Protein 8DNQ (pdb70)

Foldseek 3Di:
DFAAKQQLVLCQPFLLVVLVPDPLQVVQLDWDPCVVVVNPCLCVFQVDTAGSVVLNVCSVVRVHHDVVVSVVRLVSHLVSQPRPDDPPDPNNVSSVVSVVSNVVSSVPGDPDMDTD/DFFAKQLLVLCQPFLLVVLVPDPLQVVQLDWDPCVVVVPVCLCVQQVDTAGSVVLNVCSVVRVHHDNVVSVVRLVSNLVSQPRRDDCPDPNNVSSVVSVVSNVVSSVPRPPDIDTD/DDDVPNVDPDDPD/DADVPNVDPDDPD

Solvent-accessible surface area: 14695 Å² total

B-factor: mean 22.28, std 9.26, range [7.99, 61.56]

Nearest PDB structures (foldseek):
  6ulq-assembly1_A  TM=9.946E-01  e=8.711E-21  Homo sapiens
  6u61-assembly2_B  TM=1.004E+00  e=2.132E-20  Homo sapiens
  4alg-assembly1_A-2  TM=1.002E+00  e=2.008E-20  Homo sapiens
  7to8-assembly1_B  TM=9.960E-01  e=2.318E-19  Homo sapiens
  7to8-assembly1_A-2  TM=9.948E-01  e=2.612E-19  Homo sapiens

Secondary structure (DSSP, 8-state):
----BHHHHHIIIIIIHHHHTSTT-GGGSS---HHHHT-TTHHHH-SS---HHHHHHHHHTT--SSHHHHHHHHHHHHHHHHHHS-TTSHHHHHHHHHHHHHHHHHTTS-SS--B-/----BHHHHHIIIIIIHHHHTSTT-GGGSS---HHHHT-TTHHHH-SS---HHHHHHHHHTT--SSHHHHHHHHHHHHHHHHHHS-TTSHHHHHHHHHHHHHHHHHTTS-SS--B-/--------SS---/--------SS---

Sequence (258 aa):
PGRVTNQLQYLHKVVMKALWKHQFAWPFRQPVDAVKLGLPDYHKIIKQPMDMGTIKRRLENNYYWAASECMQDFNTMFTTNCYIYNKPTDDIVLMAQTLEKIFLQKVASMPQEEQELPGRVTNQLQYLHKVVMKALWKHQFAWPFRQPVDAVKLGLPDYHKIIKQPMDMGTIKRRLENNYYWAASECMQDFNTMFTTNCYIYNKPTDDIVLMAQTLEKIFLQKVASMPQEEQELWYSKYAWWTVYPCWYSKYAWWTVYPC

Organism: Homo sapiens (NCBI:txid9606)

GO terms:
  GO:0000785 chromatin (C, IDA)
  GO:2000330 positive regulation of T-helper 17 cell lineage commitment (P, IDA)
  GO:0140588 chromatin looping (P, IDA)
  GO:0140673 transcription elongation-coupled chromatin remodeling (P, IDA)
  GO:0006357 regulation of transcription by RNA polymerase II (P, IDA)
  GO:0140011 histone H4K12ac reader activity (F, IDA)
  GO:0140012 histone H4K5ac reader activity (F, IDA)
  GO:0140033 acetylation-dependent protein binding (F, IDA)
  GO:0071168 protein localization to chromatin (P, IDA)
  GO:0005634 nucleus (C, EXP)
  GO:0005694 chromosome (C, EXP)
  GO:0007283 spermatogenesis (P, TAS)
  GO:0004674 protein serine/threonine kinase activity (F, IDA)
  GO:0005634 nucleus (C, IDA)
  GO:0005654 nucleoplasm (C, TAS)
  GO:0005515 protein binding (F, IPI)
  GO:0005654 nucleoplasm (C, IDA)
  GO:0016607 nuclear speck (C, IDA)
  GO:0140015 histone H3K14ac reader activity (F, IDA)

Structure (mmCIF, N/CA/C/O backbone):
data_8DNQ
#
_entry.id   8DNQ
#
_cell.length_a   41.682
_cell.length_b   54.370
_cell.length_c   76.924
_cell.angle_alpha   90.00
_cell.angle_beta   93.85
_cell.angle_gamma   90.00
#
_symmetry.space_group_name_H-M   'P 1 21 1'
#
loop_
_entity.id
_entity.type
_entity.pdbx_description
1 polymer 'Bromodomain-containing protein 2'
2 polymer 'Cyclic peptide 2.2B'
3 non-polymer GLYCEROL
4 water water
#
loop_
_atom_site.group_PDB
_atom_site.id
_atom_site.type_symbol
_atom_site.label_atom_id
_atom_site.label_alt_id
_atom_site.l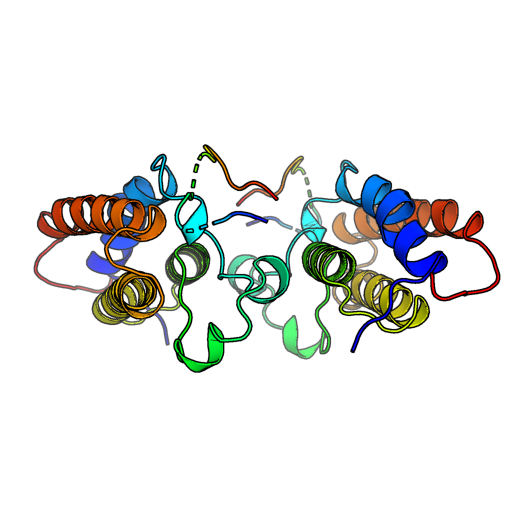abel_comp_id
_atom_site.label_asym_id
_atom_site.label_entity_id
_atom_site.label_seq_id
_atom_site.pdbx_PDB_ins_code
_atom_site.Cartn_x
_atom_site.Cartn_y
_atom_site.Cartn_z
_atom_site.occupancy
_atom_site.B_iso_or_equiv
_atom_site.auth_seq_id
_atom_site.auth_comp_id
_atom_site.auth_asym_id
_atom_site.auth_atom_id
_atom_site.pdbx_PDB_model_num
ATOM 1 N N . PRO A 1 13 ? -20.720 -4.967 -2.057 1.00 58.90 72 PRO A N 1
ATOM 2 C CA . PRO A 1 13 ? -21.038 -6.008 -1.077 1.00 58.17 72 PRO A CA 1
ATOM 3 C C . PRO A 1 13 ? -19.841 -6.915 -0.806 1.00 50.17 72 PRO A C 1
ATOM 4 O O . PRO A 1 13 ? -20.018 -8.067 -0.418 1.00 55.50 72 PRO A O 1
ATOM 8 N N . GLY A 1 14 ? -18.635 -6.387 -1.014 1.00 39.75 73 GLY A N 1
ATOM 9 C CA . GLY A 1 14 ? -17.430 -7.164 -0.820 1.00 33.78 73 GLY A CA 1
ATOM 10 C C . GLY A 1 14 ? -16.888 -7.075 0.596 1.00 30.07 73 GLY A C 1
ATOM 11 O O . GLY A 1 14 ? -17.217 -6.161 1.350 1.00 32.88 73 GLY A O 1
ATOM 12 N N . ARG A 1 15 ? -16.049 -8.048 0.939 1.00 22.08 74 ARG A N 1
ATOM 13 C CA . ARG A 1 15 ? -15.417 -8.154 2.246 1.00 30.48 74 ARG A CA 1
ATOM 14 C C . ARG A 1 15 ? -13.936 -8.463 2.099 1.00 26.48 74 ARG A C 1
ATOM 15 O O . ARG A 1 15 ? -13.468 -8.901 1.045 1.00 29.96 74 ARG A O 1
ATOM 23 N N . VAL A 1 16 ? -13.206 -8.248 3.191 1.00 24.76 75 VAL A N 1
ATOM 24 C CA . VAL A 1 16 ? -11.872 -8.808 3.385 1.00 23.06 75 VAL A CA 1
ATOM 25 C C . VAL A 1 16 ? -12.009 -9.935 4.402 1.00 23.09 75 VAL A C 1
ATOM 26 O O . VAL A 1 16 ? -12.484 -9.710 5.520 1.00 28.37 75 VAL A O 1
ATOM 30 N N . THR A 1 17 ? -11.613 -11.145 4.019 1.00 22.56 76 THR A N 1
ATOM 31 C CA . THR A 1 17 ? -11.577 -12.279 4.935 1.00 24.13 76 THR A CA 1
ATOM 32 C C . THR A 1 17 ? -10.177 -12.868 4.942 1.00 20.49 76 THR A C 1
ATOM 33 O O . THR A 1 17 ? -9.362 -12.590 4.055 1.00 20.07 76 THR A O 1
ATOM 37 N N . ASN A 1 18 ? -9.904 -13.712 5.941 1.00 18.70 77 ASN A N 1
ATOM 38 C CA . ASN A 1 18 ? -8.604 -14.375 5.979 1.00 18.34 77 ASN A CA 1
ATOM 39 C C . ASN A 1 18 ? -8.354 -15.192 4.707 1.00 21.16 77 ASN A C 1
ATOM 40 O O . ASN A 1 18 ? -7.264 -15.135 4.123 1.00 19.09 77 ASN A O 1
ATOM 45 N N . GLN A 1 19 ? -9.354 -15.943 4.246 1.00 24.23 78 GLN A N 1
ATOM 46 C CA . GLN A 1 19 ? -9.126 -16.811 3.092 1.00 15.43 78 GLN A CA 1
ATOM 47 C C . GLN A 1 19 ? -8.946 -16.003 1.809 1.00 14.46 78 GLN A C 1
ATOM 48 O O . GLN A 1 19 ? -8.153 -16.382 0.939 1.00 15.62 78 GLN A O 1
ATOM 54 N N . LEU A 1 20 ? -9.696 -14.910 1.656 1.00 17.91 79 LEU A N 1
ATOM 55 C CA . LEU A 1 20 ? -9.512 -14.088 0.466 1.00 14.13 79 LEU A CA 1
ATOM 56 C C . LEU A 1 20 ? -8.140 -13.433 0.481 1.00 15.15 79 LEU A C 1
ATOM 57 O O . LEU A 1 20 ? -7.476 -13.365 -0.557 1.00 13.36 79 LEU A O 1
ATOM 62 N N . GLN A 1 21 ? -7.684 -12.965 1.651 1.00 14.92 80 GLN A N 1
ATOM 63 C CA . GLN A 1 21 ? -6.340 -12.396 1.737 1.00 15.74 80 GLN A CA 1
ATOM 64 C C . GLN A 1 21 ? -5.268 -13.439 1.438 1.00 20.00 80 GLN A C 1
ATOM 65 O O . GLN A 1 21 ? -4.224 -13.118 0.856 1.00 17.80 80 GLN A O 1
ATOM 71 N N . TYR A 1 22 ? -5.490 -14.681 1.871 1.00 20.53 81 TYR A N 1
ATOM 72 C CA . TYR A 1 22 ? -4.582 -15.772 1.538 1.00 14.17 81 TYR A CA 1
ATOM 73 C C . TYR A 1 22 ? -4.592 -16.059 0.037 1.00 17.30 81 TYR A C 1
ATOM 74 O O . TYR A 1 22 ? -3.535 -16.266 -0.574 1.00 15.92 81 TYR A O 1
ATOM 83 N N . LEU A 1 23 ? -5.778 -16.087 -0.574 1.00 14.44 82 LEU A N 1
ATOM 84 C CA . LEU A 1 23 ? -5.846 -16.345 -2.012 1.00 12.99 82 LEU A CA 1
ATOM 85 C C . LEU A 1 23 ? -5.151 -15.238 -2.789 1.00 20.43 82 LEU A C 1
ATOM 86 O O . LEU A 1 23 ? -4.560 -15.483 -3.849 1.00 13.76 82 LEU A O 1
ATOM 91 N N . HIS A 1 24 ? -5.189 -14.018 -2.260 1.00 13.51 83 HIS A N 1
ATOM 92 C CA . HIS A 1 24 ? -4.502 -12.908 -2.904 1.00 18.13 83 HIS A CA 1
ATOM 93 C C . HIS A 1 24 ? -2.995 -12.993 -2.674 1.00 19.30 83 HIS A C 1
ATOM 94 O O . HIS A 1 24 ? -2.208 -13.068 -3.626 1.00 16.59 83 HIS A O 1
ATOM 101 N N . LYS A 1 25 ? -2.575 -13.011 -1.405 1.00 13.36 84 LYS A N 1
ATOM 102 C CA . LYS A 1 25 ? -1.174 -12.793 -1.062 1.00 14.15 84 LYS A CA 1
ATOM 103 C C . LYS A 1 25 ? -0.317 -14.046 -1.171 1.00 14.00 84 LYS A C 1
ATOM 104 O O . LYS A 1 25 ? 0.915 -13.926 -1.193 1.00 18.44 84 LYS A O 1
ATOM 110 N N . VAL A 1 26 ? -0.910 -15.234 -1.200 1.00 13.42 85 VAL A N 1
ATOM 111 C CA . VAL A 1 26 ? -0.157 -16.482 -1.330 1.00 19.66 85 VAL A CA 1
ATOM 112 C C . VAL A 1 26 ? -0.437 -17.166 -2.665 1.00 17.31 85 VAL A C 1
ATOM 113 O O . VAL A 1 26 ? 0.482 -17.478 -3.426 1.00 20.14 85 VAL A O 1
ATOM 117 N N . VAL A 1 27 ? -1.710 -17.410 -2.966 1.00 13.76 86 VAL A N 1
ATOM 118 C CA . VAL A 1 27 ? -2.055 -18.197 -4.152 1.00 15.66 86 VAL A CA 1
ATOM 119 C C . VAL A 1 27 ? -1.824 -17.386 -5.428 1.00 22.28 86 VAL A C 1
ATOM 120 O O . VAL A 1 27 ? -1.077 -17.807 -6.322 1.00 19.15 86 VAL A O 1
ATOM 124 N N . MET A 1 28 ? -2.451 -16.210 -5.534 1.00 10.81 87 MET A N 1
ATOM 125 C CA . MET A 1 28 ? -2.296 -15.427 -6.763 1.00 11.26 87 MET A CA 1
ATOM 126 C C . MET A 1 28 ? -0.846 -14.994 -6.944 1.00 16.01 87 MET A C 1
ATOM 127 O O . MET A 1 28 ? -0.324 -15.001 -8.066 1.00 20.93 87 MET A O 1
ATOM 132 N N . LYS A 1 29 ? -0.173 -14.642 -5.840 1.00 15.01 88 LYS A N 1
ATOM 133 C CA . LYS A 1 29 ? 1.236 -14.266 -5.901 1.00 19.29 88 LYS A CA 1
ATOM 134 C C . LYS A 1 29 ? 2.058 -15.336 -6.591 1.00 20.24 88 LYS A C 1
ATOM 135 O O . LYS A 1 29 ? 2.889 -15.028 -7.453 1.00 20.34 88 LYS A O 1
ATOM 141 N N . ALA A 1 30 ? 1.804 -16.607 -6.253 1.00 16.44 89 ALA A N 1
ATOM 142 C CA . ALA A 1 30 ? 2.537 -17.693 -6.885 1.00 19.23 89 ALA A CA 1
ATOM 143 C C . ALA A 1 30 ? 2.146 -17.852 -8.349 1.00 21.80 89 ALA A C 1
ATOM 144 O O . ALA A 1 30 ? 3.016 -18.051 -9.203 1.00 20.23 89 ALA A O 1
ATOM 146 N N . LEU A 1 31 ? 0.848 -17.753 -8.663 1.00 14.46 90 LEU A N 1
ATOM 147 C CA . LEU A 1 31 ? 0.397 -18.057 -10.018 1.00 16.50 90 LEU A CA 1
ATOM 148 C C . LEU A 1 31 ? 0.709 -16.924 -10.989 1.00 20.75 90 LEU A C 1
ATOM 149 O O . LEU A 1 31 ? 1.013 -17.170 -12.160 1.00 19.46 90 LEU A O 1
ATOM 154 N N . TRP A 1 32 ? 0.619 -15.680 -10.519 1.00 16.51 91 TRP A N 1
ATOM 155 C CA . TRP A 1 32 ? 0.815 -14.528 -11.394 1.00 12.55 91 TRP A CA 1
ATOM 156 C C . TRP A 1 32 ? 2.212 -14.501 -11.992 1.00 20.33 91 TRP A C 1
ATOM 157 O O . TRP A 1 32 ? 2.392 -14.031 -13.122 1.00 19.90 91 TRP A O 1
ATOM 168 N N . LYS A 1 33 ? 3.209 -14.973 -11.244 1.00 21.19 92 LYS A N 1
ATOM 169 C CA . LYS A 1 33 ? 4.610 -14.934 -11.642 1.00 22.23 92 LYS A CA 1
ATOM 170 C C . LYS A 1 33 ? 5.046 -16.173 -12.409 1.00 24.13 92 LYS A C 1
ATOM 171 O O . LYS A 1 33 ? 6.188 -16.218 -12.883 1.00 26.28 92 LYS A O 1
ATOM 177 N N . HIS A 1 34 ? 4.184 -17.179 -12.527 1.00 17.73 93 HIS A N 1
ATOM 178 C CA . HIS A 1 34 ? 4.604 -18.454 -13.093 1.00 17.56 93 HIS A CA 1
ATOM 179 C C . HIS A 1 34 ? 4.862 -18.307 -14.589 1.00 24.71 93 HIS A C 1
ATOM 180 O O . HIS A 1 34 ? 4.208 -17.519 -15.278 1.00 17.73 93 HIS A O 1
ATOM 187 N N . GLN A 1 35 ? 5.842 -19.075 -15.079 1.00 22.14 94 GLN A N 1
ATOM 188 C CA . GLN A 1 35 ? 6.257 -19.021 -16.480 1.00 30.26 94 GLN A CA 1
ATOM 189 C C . GLN A 1 35 ? 5.124 -19.324 -17.458 1.00 30.29 94 GLN A C 1
ATOM 190 O O . GLN A 1 35 ? 5.194 -18.891 -18.615 1.00 19.91 94 GLN A O 1
ATOM 196 N N . PHE A 1 36 ? 4.096 -20.060 -17.031 1.00 17.02 95 PHE A N 1
ATOM 197 C CA . PHE A 1 36 ? 2.956 -20.404 -17.871 1.00 18.60 95 PHE A CA 1
ATOM 198 C C . PHE A 1 36 ? 1.758 -19.496 -17.625 1.00 21.29 95 PHE A C 1
ATOM 199 O O . PHE A 1 36 ? 0.669 -19.770 -18.142 1.00 18.17 95 PHE A O 1
ATOM 207 N N . ALA A 1 37 ? 1.925 -18.440 -16.827 1.00 15.22 96 ALA A N 1
ATOM 208 C CA . ALA A 1 37 ? 0.789 -17.587 -16.498 1.00 19.95 96 ALA A CA 1
ATOM 209 C C . ALA A 1 37 ? 0.359 -16.722 -17.673 1.00 18.54 96 ALA A C 1
ATOM 210 O O . ALA A 1 37 ? -0.814 -16.345 -17.759 1.00 22.53 96 ALA A O 1
ATOM 212 N N . TRP A 1 38 ? 1.273 -16.414 -18.591 1.00 17.13 97 TRP A N 1
ATOM 213 C CA . TRP A 1 38 ? 1.020 -15.327 -19.534 1.00 18.52 97 TRP A CA 1
ATOM 214 C C . TRP A 1 38 ? -0.257 -15.457 -20.371 1.00 17.87 97 TRP A C 1
ATOM 215 O O . TRP A 1 38 ? -0.848 -14.405 -20.666 1.00 15.44 97 TRP A O 1
ATOM 226 N N . PRO A 1 39 ? -0.734 -16.645 -20.786 1.00 16.86 98 PRO A N 1
ATOM 227 C CA . PRO A 1 39 ? -1.997 -16.677 -21.548 1.00 15.68 98 PRO A CA 1
ATOM 228 C C . PRO A 1 39 ? -3.208 -16.384 -20.696 1.00 23.63 98 PRO A C 1
ATOM 229 O O . PRO A 1 39 ? -4.288 -16.127 -21.248 1.00 14.14 98 PRO A O 1
ATOM 233 N N . PHE A 1 40 ? -3.065 -16.418 -19.371 1.00 20.84 99 PHE A N 1
ATOM 234 C CA . PHE A 1 40 ? -4.196 -16.327 -18.460 1.00 14.01 99 PHE A CA 1
ATOM 235 C C . PHE A 1 40 ? -4.241 -15.035 -17.657 1.00 21.76 99 PHE A C 1
ATOM 236 O O . PHE A 1 40 ? -5.124 -14.888 -16.803 1.00 20.65 99 PHE A O 1
ATOM 244 N N . ARG A 1 41 ? -3.312 -14.105 -17.884 1.00 14.66 100 ARG A N 1
ATOM 245 C CA . ARG A 1 41 ? -3.298 -12.859 -17.121 1.00 15.14 100 ARG A CA 1
ATOM 246 C C . ARG A 1 41 ? -4.315 -11.833 -17.618 1.00 20.27 100 ARG A C 1
ATOM 247 O O . ARG A 1 41 ? -4.459 -10.775 -16.990 1.00 15.73 100 ARG A O 1
ATOM 255 N N . GLN A 1 42 ? -5.002 -12.104 -18.724 1.00 16.33 101 GLN A N 1
ATOM 256 C CA . GLN A 1 42 ? -5.909 -11.159 -19.360 1.00 17.22 101 GLN A CA 1
ATOM 257 C C . GLN A 1 42 ? -6.942 -11.967 -20.126 1.00 17.62 101 GLN A C 1
ATOM 258 O O . GLN A 1 42 ? -6.707 -13.146 -20.413 1.00 19.67 101 GLN A O 1
ATOM 264 N N . PRO A 1 43 ? -8.113 -11.389 -20.419 1.00 17.31 102 PRO A N 1
ATOM 265 C CA . PRO A 1 43 ? -9.142 -12.143 -21.152 1.00 14.08 102 PRO A CA 1
ATOM 266 C C . PRO A 1 43 ? -8.638 -12.614 -22.501 1.00 14.08 102 PRO A C 1
ATOM 267 O O . PRO A 1 43 ? -7.793 -11.975 -23.129 1.00 16.71 102 PRO A O 1
ATOM 271 N N . VAL A 1 44 ? -9.123 -13.788 -22.903 1.00 14.91 103 VAL A N 1
ATOM 272 C CA . VAL A 1 44 ? -8.888 -14.284 -24.250 1.00 22.09 103 VAL A CA 1
ATOM 273 C C . VAL A 1 44 ? -9.483 -13.303 -25.242 1.00 22.27 103 VAL A C 1
ATOM 274 O O . VAL A 1 44 ? -10.666 -12.944 -25.155 1.00 17.47 103 VAL A O 1
ATOM 278 N N . ASP A 1 45 ? -8.657 -12.854 -26.181 1.00 18.84 104 ASP A N 1
ATOM 279 C CA . ASP A 1 45 ? -9.085 -12.002 -27.281 1.00 15.09 104 ASP A CA 1
ATOM 280 C C . ASP A 1 45 ? -9.361 -12.922 -28.466 1.00 15.31 104 ASP A C 1
ATOM 281 O O . ASP A 1 45 ? -8.449 -13.279 -29.207 1.00 16.94 104 ASP A O 1
ATOM 286 N N . ALA A 1 46 ? -10.626 -13.309 -28.639 1.00 16.02 105 ALA A N 1
ATOM 287 C CA . ALA A 1 46 ? -10.965 -14.319 -29.642 1.00 20.45 105 ALA A CA 1
ATOM 288 C C . ALA A 1 46 ? -10.842 -13.768 -31.049 1.00 17.79 105 ALA A C 1
ATOM 289 O O . ALA A 1 46 ? -10.632 -14.530 -32.001 1.00 20.13 105 ALA A O 1
ATOM 291 N N . VAL A 1 47 ? -11.010 -12.459 -31.208 1.00 16.34 106 VAL A N 1
ATOM 292 C CA . VAL A 1 47 ? -10.813 -11.844 -32.518 1.00 17.08 106 VAL A CA 1
ATOM 293 C C . VAL A 1 47 ? -9.346 -11.925 -32.908 1.00 17.49 106 VAL A C 1
ATOM 294 O O . VAL A 1 47 ? -8.996 -12.446 -33.977 1.00 18.12 106 VAL A O 1
ATOM 298 N N . LYS A 1 48 ? -8.464 -11.441 -32.023 1.00 19.42 107 LYS A N 1
ATOM 299 C CA . LYS A 1 48 ? -7.035 -11.434 -32.321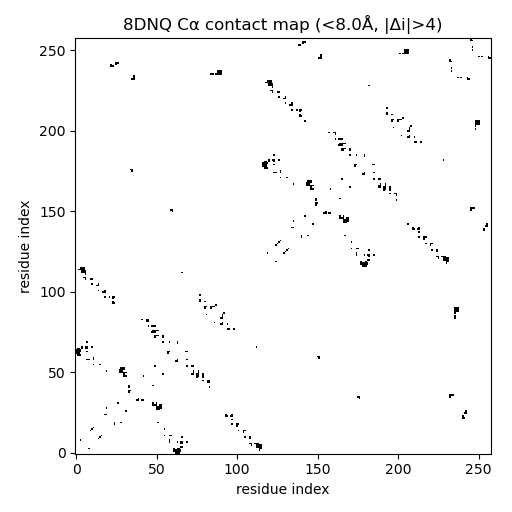 1.00 22.24 107 LYS A CA 1
ATOM 300 C C . LYS A 1 48 ? -6.513 -12.844 -32.553 1.00 17.80 107 LYS A C 1
ATOM 301 O O . LYS A 1 48 ? -5.661 -13.066 -33.420 1.00 19.32 107 LYS A O 1
ATOM 307 N N . LEU A 1 49 ? -7.013 -13.809 -31.793 1.00 17.15 108 LEU A N 1
ATOM 308 C CA . LEU A 1 49 ? -6.552 -15.184 -31.926 1.00 20.95 108 LEU A CA 1
ATOM 309 C C . LEU A 1 49 ? -7.229 -15.937 -33.061 1.00 24.65 108 LEU A C 1
ATOM 310 O O . LEU A 1 49 ? -6.798 -17.052 -33.385 1.00 27.81 108 LEU A O 1
ATOM 315 N N . GLY A 1 50 ? -8.264 -15.365 -33.667 1.00 21.93 109 GLY A N 1
ATOM 316 C CA . GLY A 1 50 ? -8.964 -16.018 -34.761 1.00 23.98 109 GLY A CA 1
ATOM 317 C C . GLY A 1 50 ? -9.776 -17.213 -34.319 1.00 25.43 109 GLY A C 1
ATOM 318 O O . GLY A 1 50 ? -9.741 -18.258 -34.981 1.00 28.39 109 GLY A O 1
ATOM 319 N N . LEU A 1 51 ? -10.494 -17.093 -33.197 1.00 22.01 110 LEU A N 1
ATOM 320 C CA . LEU A 1 51 ? -11.334 -18.158 -32.652 1.00 20.70 110 LEU A CA 1
ATOM 321 C C . LEU A 1 51 ? -12.783 -17.689 -32.646 1.00 22.64 110 LEU A C 1
ATOM 322 O O . LEU A 1 51 ? -13.329 -17.358 -31.586 1.00 20.44 110 LEU A O 1
ATOM 327 N N . PRO A 1 52 ? -13.438 -17.655 -33.812 1.00 24.03 111 PRO A N 1
ATOM 328 C CA . PRO A 1 52 ? -14.822 -17.151 -33.852 1.00 26.19 111 PRO A CA 1
ATOM 329 C C . PRO A 1 52 ? -15.797 -18.003 -33.061 1.00 26.86 111 PRO A C 1
ATOM 330 O O . PRO A 1 52 ? -16.888 -17.513 -32.733 1.00 22.07 111 PRO A O 1
ATOM 334 N N . ASP A 1 53 ? -15.436 -19.244 -32.714 1.00 18.74 112 ASP A N 1
ATOM 335 C CA . ASP A 1 53 ? -16.310 -20.073 -31.899 1.00 18.89 112 ASP A CA 1
ATOM 336 C C . ASP A 1 53 ? -16.068 -19.936 -30.395 1.00 19.63 112 ASP A C 1
ATOM 337 O O . ASP A 1 53 ? -16.840 -20.506 -29.615 1.00 18.12 112 ASP A O 1
ATOM 342 N N . TYR A 1 54 ? -15.029 -19.208 -29.973 1.00 13.96 113 TYR A N 1
ATOM 343 C CA . TYR A 1 54 ? -14.670 -19.182 -28.552 1.00 13.07 113 TYR A CA 1
ATOM 344 C C . TYR A 1 54 ? -15.853 -18.806 -27.676 1.00 13.89 113 TYR A C 1
ATOM 345 O O . TYR A 1 54 ? -16.198 -19.525 -26.727 1.00 16.37 113 TYR A O 1
ATOM 354 N N . HIS A 1 55 ? -16.478 -17.661 -27.964 1.00 17.39 114 HIS A N 1
ATOM 355 C CA . HIS A 1 55 ? -17.571 -17.174 -27.135 1.00 19.31 114 HIS A CA 1
ATOM 356 C C . HIS A 1 55 ? -18.884 -17.895 -27.407 1.00 24.81 114 HIS A C 1
ATOM 357 O O . HIS A 1 55 ? -19.857 -17.673 -26.677 1.00 21.23 114 HIS A O 1
ATOM 364 N N . LYS A 1 56 ? -18.928 -18.759 -28.421 1.00 22.41 115 LYS A N 1
ATOM 365 C CA . LYS A 1 56 ? -20.074 -19.638 -28.614 1.00 23.74 115 LYS A CA 1
ATOM 366 C C . LYS A 1 56 ? -19.993 -20.860 -27.701 1.00 24.85 115 LYS A C 1
ATOM 367 O O . LYS A 1 56 ? -21.023 -21.439 -27.342 1.00 27.09 115 LYS A O 1
ATOM 373 N N . ILE A 1 57 ? -18.783 -21.245 -27.312 1.00 16.09 116 ILE A N 1
ATOM 374 C CA . ILE A 1 57 ? -18.548 -22.371 -26.419 1.00 14.39 116 ILE A CA 1
ATOM 375 C C . ILE A 1 57 ? -18.393 -21.913 -24.974 1.00 19.39 116 ILE A C 1
ATOM 376 O O . ILE A 1 57 ? -18.930 -22.535 -24.055 1.00 24.52 116 ILE A O 1
ATOM 381 N N . ILE A 1 58 ? -17.652 -20.833 -24.757 1.00 14.75 117 ILE A N 1
ATOM 382 C CA . ILE A 1 58 ? -17.378 -20.328 -23.415 1.00 12.95 117 ILE A CA 1
ATOM 383 C C . ILE A 1 58 ? -18.333 -19.171 -23.155 1.00 22.90 117 ILE A C 1
ATOM 384 O O . ILE A 1 58 ? -18.217 -18.102 -23.764 1.00 23.30 117 ILE A O 1
ATOM 389 N N . LYS A 1 59 ? -19.297 -19.388 -22.266 1.00 18.61 118 LYS A N 1
ATOM 390 C CA . LYS A 1 59 ? -20.289 -18.367 -21.975 1.00 19.10 118 LYS A CA 1
ATOM 391 C C . LYS A 1 59 ? -19.934 -17.522 -20.757 1.00 16.65 118 LYS A C 1
ATOM 392 O O . LYS A 1 59 ? -20.552 -16.474 -20.550 1.00 18.82 118 LYS A O 1
ATOM 398 N N . GLN A 1 60 ? -18.929 -17.918 -19.978 1.00 16.59 119 GLN A N 1
ATOM 399 C CA . GLN A 1 60 ? -18.460 -17.144 -18.830 1.00 21.19 119 GLN A CA 1
ATOM 400 C C . GLN A 1 60 ? -16.945 -17.014 -18.883 1.00 16.60 119 GLN A C 1
ATOM 401 O O . GLN A 1 60 ? -16.227 -17.746 -18.192 1.00 14.09 119 GLN A O 1
ATOM 407 N N . PRO A 1 61 ? -16.422 -16.071 -19.668 1.00 19.89 120 PRO A N 1
ATOM 408 C CA . PRO A 1 61 ? -14.966 -15.904 -19.728 1.00 13.33 120 PRO A CA 1
ATOM 409 C C . PRO A 1 61 ? -14.415 -15.541 -18.357 1.00 17.76 120 PRO A C 1
ATOM 410 O O . PRO A 1 61 ? -15.065 -14.853 -17.569 1.00 16.76 120 PRO A O 1
ATOM 414 N N . MET A 1 62 ? -13.209 -16.019 -18.067 1.00 10.66 121 MET A N 1
ATOM 415 C CA . MET A 1 62 ? -12.542 -15.634 -16.833 1.00 12.92 121 MET A CA 1
ATOM 416 C C . MET A 1 62 ? -11.040 -15.741 -17.051 1.00 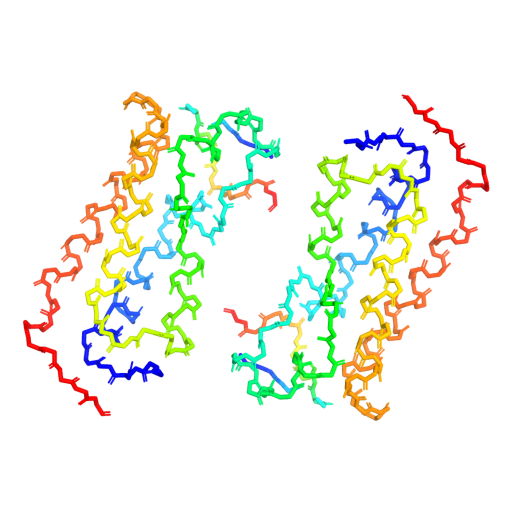14.20 121 MET A C 1
ATOM 417 O O . MET A 1 62 ? -10.570 -16.531 -17.870 1.00 17.07 121 MET A O 1
ATOM 422 N N . ASP A 1 63 ? -10.296 -14.923 -16.315 1.00 12.89 122 ASP A N 1
ATOM 423 C CA . ASP A 1 63 ? -8.851 -14.856 -16.444 1.00 14.47 122 ASP A CA 1
ATOM 424 C C . ASP A 1 63 ? -8.277 -14.409 -15.104 1.00 13.53 122 ASP A C 1
ATOM 425 O O . ASP A 1 63 ? -8.993 -13.884 -14.250 1.00 16.18 122 ASP A O 1
ATOM 430 N N . MET A 1 64 ? -6.966 -14.593 -14.935 1.00 11.05 123 MET A N 1
ATOM 431 C CA . MET A 1 64 ? -6.343 -14.213 -13.671 1.00 19.16 123 MET A CA 1
ATOM 432 C C . MET A 1 64 ? -6.219 -12.710 -13.499 1.00 18.90 123 MET A C 1
ATOM 433 O O . MET A 1 64 ? -6.109 -12.252 -12.361 1.00 15.02 123 MET A O 1
ATOM 438 N N . GLY A 1 65 ? -6.199 -11.939 -14.586 1.00 20.54 124 GLY A N 1
ATOM 439 C CA . GLY A 1 65 ? -6.185 -10.493 -14.442 1.00 12.23 124 GLY A CA 1
ATOM 440 C C . GLY A 1 65 ? -7.463 -9.986 -13.814 1.00 19.80 124 GLY A C 1
ATOM 441 O O . GLY A 1 65 ? -7.432 -9.132 -12.916 1.00 14.30 124 GLY A O 1
ATOM 442 N N . THR A 1 66 ? -8.599 -10.522 -14.262 1.00 12.09 125 THR A N 1
ATOM 443 C CA . THR A 1 66 ? -9.882 -10.209 -13.649 1.00 15.74 125 THR A CA 1
ATOM 444 C C . THR A 1 66 ? -9.919 -10.653 -12.181 1.00 13.35 125 THR A C 1
ATOM 445 O O . THR A 1 66 ? -10.311 -9.874 -11.302 1.00 18.32 125 THR A O 1
ATOM 449 N N . ILE A 1 67 ? -9.496 -11.895 -11.891 1.00 11.27 126 ILE A N 1
ATOM 450 C CA . ILE A 1 67 ? -9.485 -12.356 -10.499 1.00 14.23 126 ILE A CA 1
ATOM 451 C C . ILE A 1 67 ? -8.577 -11.479 -9.646 1.00 19.59 126 ILE A C 1
ATOM 452 O O . ILE A 1 67 ? -8.941 -11.059 -8.534 1.00 12.02 126 ILE A O 1
ATOM 457 N N . LYS A 1 68 ? -7.374 -11.195 -10.138 1.00 21.53 127 LYS A N 1
ATOM 458 C CA . LYS A 1 68 ? -6.460 -10.374 -9.346 1.00 22.12 127 LYS A CA 1
ATOM 459 C C . LYS A 1 68 ? -7.077 -9.014 -9.032 1.00 25.72 127 LYS A C 1
ATOM 460 O O . LYS A 1 68 ? -6.995 -8.537 -7.891 1.00 18.08 127 LYS A O 1
ATOM 466 N N . ARG A 1 69 ? -7.729 -8.387 -10.020 1.00 21.79 128 ARG A N 1
ATOM 467 C CA . ARG A 1 69 ? -8.338 -7.083 -9.771 1.00 21.22 128 ARG A CA 1
ATOM 468 C C . ARG A 1 69 ? -9.482 -7.186 -8.768 1.00 15.54 128 ARG A C 1
ATOM 469 O O . ARG A 1 69 ? -9.646 -6.308 -7.909 1.00 20.63 128 ARG A O 1
ATOM 477 N N . ARG A 1 70 ? -10.279 -8.252 -8.848 1.00 15.92 129 ARG A N 1
ATOM 478 C CA . ARG A 1 70 ? -11.364 -8.432 -7.882 1.00 14.64 129 ARG A CA 1
ATOM 479 C C . ARG A 1 70 ? -10.829 -8.579 -6.460 1.00 14.57 129 ARG A C 1
ATOM 480 O O . ARG A 1 70 ? -11.386 -8.005 -5.515 1.00 22.63 129 ARG A O 1
ATOM 488 N N . LEU A 1 71 ? -9.746 -9.343 -6.288 1.00 18.78 130 LEU A N 1
ATOM 489 C CA . LEU A 1 71 ? -9.101 -9.449 -4.984 1.00 22.39 130 LEU A CA 1
ATOM 490 C C . LEU A 1 71 ? -8.601 -8.088 -4.505 1.00 24.63 130 LEU A C 1
ATOM 491 O O . LEU A 1 71 ? -8.890 -7.672 -3.374 1.00 20.59 130 LEU A O 1
ATOM 496 N N . GLU A 1 72 ? -7.862 -7.376 -5.363 1.00 21.78 131 GLU A N 1
ATOM 497 C CA . GLU A 1 72 ? -7.319 -6.072 -4.986 1.00 24.78 131 GLU A CA 1
ATOM 498 C C . GLU A 1 72 ? -8.424 -5.094 -4.608 1.00 23.75 131 GLU A C 1
ATOM 499 O O . GLU A 1 72 ? -8.249 -4.266 -3.706 1.00 23.07 131 GLU A O 1
ATOM 505 N N . ASN A 1 73 ? -9.565 -5.167 -5.285 1.00 15.65 132 ASN A N 1
ATOM 506 C CA . ASN A 1 73 ? -10.636 -4.204 -5.083 1.00 18.83 132 ASN A CA 1
ATOM 507 C C . ASN A 1 73 ? -11.704 -4.692 -4.109 1.00 22.68 132 ASN A C 1
ATOM 508 O O . ASN A 1 73 ? -12.774 -4.086 -4.034 1.00 24.32 132 ASN A O 1
ATOM 513 N N . ASN A 1 74 ? -11.436 -5.768 -3.359 1.00 22.79 133 ASN A N 1
ATOM 514 C CA . ASN A 1 74 ? -12.392 -6.302 -2.386 1.00 16.10 133 ASN A CA 1
ATOM 515 C C . ASN A 1 74 ? -13.762 -6.529 -3.026 1.00 22.98 133 ASN A C 1
ATOM 516 O O . ASN A 1 74 ? -14.810 -6.266 -2.429 1.00 21.41 133 ASN A O 1
ATOM 521 N N . TYR A 1 75 ? -13.748 -7.032 -4.263 1.00 22.40 134 TYR A N 1
ATOM 522 C CA . TYR A 1 75 ? -14.985 -7.324 -4.982 1.00 17.71 134 TYR A CA 1
ATOM 523 C C . TYR A 1 75 ? -15.730 -8.506 -4.381 1.00 20.96 134 TYR A C 1
ATOM 524 O O . TYR A 1 75 ? -16.963 -8.545 -4.425 1.00 21.53 134 TYR A O 1
ATOM 533 N N . TYR A 1 76 ? -15.011 -9.488 -3.848 1.00 21.27 135 TYR A N 1
ATOM 534 C CA . TYR A 1 76 ? -15.641 -10.717 -3.384 1.00 21.04 135 TYR A CA 1
ATOM 535 C C . TYR A 1 76 ? -16.221 -10.569 -1.977 1.00 16.40 135 TYR A C 1
ATOM 536 O O . TYR A 1 76 ? -15.670 -9.873 -1.127 1.00 16.78 135 TYR A O 1
ATOM 545 N N . TRP A 1 77 ? -17.332 -11.265 -1.725 1.00 23.08 136 TRP A N 1
ATOM 546 C CA . TRP A 1 77 ? -17.831 -11.404 -0.358 1.00 23.20 136 TRP A CA 1
ATOM 547 C C . TRP A 1 77 ? -17.218 -12.591 0.373 1.00 22.15 136 TRP A C 1
ATOM 548 O O . TRP A 1 77 ? -17.158 -12.583 1.609 1.00 20.50 136 TRP A O 1
ATOM 559 N N . ALA A 1 78 ? -16.759 -13.610 -0.353 1.00 18.85 137 ALA A N 1
ATOM 560 C CA . ALA A 1 78 ? -16.341 -14.851 0.291 1.00 17.22 137 ALA A CA 1
ATOM 561 C C . ALA A 1 78 ? -15.416 -15.626 -0.638 1.00 26.61 137 ALA A C 1
ATOM 562 O O . ALA A 1 78 ? -15.583 -15.607 -1.864 1.00 21.03 137 ALA A O 1
ATOM 564 N N . ALA A 1 79 ? -14.447 -16.321 -0.031 1.00 18.41 138 ALA A N 1
ATOM 565 C CA . ALA A 1 79 ? -13.428 -17.031 -0.796 1.00 20.31 138 ALA A CA 1
ATOM 566 C C . ALA A 1 79 ? -14.030 -17.982 -1.830 1.00 19.18 138 ALA A C 1
ATOM 567 O O . ALA A 1 79 ? -13.429 -18.206 -2.883 1.00 19.12 138 ALA A O 1
ATOM 569 N N . SER A 1 80 ? -15.206 -18.559 -1.552 1.00 17.23 139 SER A N 1
ATOM 570 C CA . SER A 1 80 ? -15.814 -19.478 -2.516 1.00 14.96 139 SER A CA 1
ATOM 571 C C . SER A 1 80 ? -16.051 -18.799 -3.859 1.00 18.12 139 SER A C 1
ATOM 572 O O . SER A 1 80 ? -15.945 -19.450 -4.912 1.00 16.84 139 SER A O 1
ATOM 575 N N . GLU A 1 81 ? -16.379 -17.499 -3.845 1.00 17.12 140 GLU A N 1
ATOM 576 C CA . GLU A 1 81 ? -16.580 -16.773 -5.100 1.00 16.95 140 GLU A CA 1
ATOM 577 C C . GLU A 1 81 ? -15.291 -16.726 -5.903 1.00 23.46 140 GLU A C 1
ATOM 578 O O . GLU A 1 81 ? -15.291 -16.952 -7.123 1.00 22.39 140 GLU A O 1
ATOM 584 N N . CYS A 1 82 ? -14.175 -16.450 -5.228 1.00 12.74 141 CYS A N 1
ATOM 585 C CA . CYS A 1 82 ? -12.886 -16.428 -5.905 1.00 16.36 141 CYS A CA 1
ATOM 586 C C . CYS A 1 82 ? -12.501 -17.820 -6.400 1.00 17.91 141 CYS A C 1
ATOM 587 O O . CYS A 1 82 ? -12.017 -17.985 -7.531 1.00 13.52 141 CYS A O 1
ATOM 590 N N . MET A 1 83 ? -12.697 -18.832 -5.561 1.00 11.78 142 MET A N 1
ATOM 591 C CA . MET A 1 83 ? -12.475 -20.213 -5.986 1.00 18.56 142 MET A CA 1
ATOM 592 C C . MET A 1 83 ? -13.300 -20.553 -7.226 1.00 17.48 142 MET A C 1
ATOM 593 O O . MET A 1 83 ? -12.831 -21.262 -8.127 1.00 16.36 142 MET A O 1
ATOM 598 N N . GLN A 1 84 ? -14.534 -20.056 -7.291 1.00 22.25 143 GLN A N 1
ATOM 599 C CA . GLN A 1 84 ? -15.380 -20.365 -8.432 1.00 14.15 143 GLN A CA 1
ATOM 600 C C . GLN A 1 84 ? -14.830 -19.732 -9.709 1.00 22.17 143 GLN A C 1
ATOM 601 O O . GLN A 1 84 ? -14.849 -20.364 -10.771 1.00 20.18 143 GLN A O 1
ATOM 607 N N . ASP A 1 85 ? -14.296 -18.501 -9.615 1.00 19.09 144 ASP A N 1
ATOM 608 C CA . ASP A 1 85 ? -13.678 -17.847 -10.771 1.00 16.44 144 ASP A CA 1
ATOM 609 C C . ASP A 1 85 ? -12.417 -18.578 -11.228 1.00 12.87 144 ASP A C 1
ATOM 610 O O . ASP A 1 85 ? -12.177 -18.707 -12.434 1.00 13.85 144 ASP A O 1
ATOM 615 N N . PHE A 1 86 ? -11.606 -19.080 -10.288 1.00 16.60 145 PHE A N 1
ATOM 616 C CA . PHE A 1 86 ? -10.464 -19.908 -10.676 1.00 10.96 145 PHE A CA 1
ATOM 617 C C . PHE A 1 86 ? -10.921 -21.175 -11.401 1.00 12.86 145 PHE A C 1
ATOM 618 O O . PHE A 1 86 ? -10.355 -21.541 -12.437 1.00 13.55 145 PHE A O 1
ATOM 626 N N . ASN A 1 87 ? -11.961 -21.844 -10.883 1.00 16.11 146 ASN A N 1
ATOM 627 C CA . ASN A 1 87 ? -12.459 -23.064 -11.525 1.00 19.40 146 ASN A CA 1
ATOM 628 C C . ASN A 1 87 ? -13.041 -22.779 -12.908 1.00 18.14 146 ASN A C 1
ATOM 629 O O . ASN A 1 87 ? -12.877 -23.586 -13.830 1.00 16.60 146 ASN A O 1
ATOM 634 N N . THR A 1 88 ? -13.738 -21.646 -13.066 1.00 11.26 147 THR A N 1
ATOM 635 C CA . THR A 1 88 ? -14.237 -21.239 -14.371 1.00 15.69 147 THR A CA 1
ATOM 636 C C . THR A 1 88 ? -13.093 -21.035 -15.358 1.00 17.95 147 THR A C 1
ATOM 637 O O . THR A 1 88 ? -13.169 -21.485 -16.511 1.00 13.67 147 THR A O 1
ATOM 641 N N . MET A 1 89 ? -12.024 -20.363 -14.924 1.00 15.09 148 MET A N 1
ATOM 642 C CA . MET A 1 89 ? -10.871 -20.143 -15.795 1.00 14.77 148 MET A CA 1
ATOM 643 C C . MET A 1 89 ? -10.311 -21.457 -16.315 1.00 14.64 148 MET A C 1
ATOM 644 O O . MET A 1 89 ? -10.106 -21.626 -17.527 1.00 12.78 148 MET A O 1
ATOM 649 N N . PHE A 1 90 ? -10.000 -22.379 -15.396 1.00 11.09 149 PHE A N 1
ATOM 650 C CA . PHE A 1 90 ? -9.371 -23.642 -15.764 1.00 12.20 149 PHE A CA 1
ATOM 651 C C . PHE A 1 90 ? -10.292 -24.490 -16.633 1.00 14.19 149 PHE A C 1
ATOM 652 O O . PHE A 1 90 ? -9.874 -25.011 -17.676 1.00 13.49 149 PHE A O 1
ATOM 660 N N A THR A 1 91 ? -11.553 -24.641 -16.213 0.54 12.69 150 THR A N 1
ATOM 661 N N B THR A 1 91 ? -11.555 -24.651 -16.233 0.46 13.01 150 THR A N 1
ATOM 662 C CA A THR A 1 91 ? -12.495 -25.463 -16.966 0.54 14.36 150 THR A CA 1
ATOM 663 C CA B THR A 1 91 ? -12.424 -25.517 -17.026 0.46 14.27 150 THR A CA 1
ATOM 664 C C A THR A 1 91 ? -12.748 -24.884 -18.354 0.54 12.75 150 THR A C 1
ATOM 665 C C B THR A 1 91 ? -12.772 -24.890 -18.374 0.46 12.89 150 THR A C 1
ATOM 666 O O A THR A 1 91 ? -12.850 -25.629 -19.337 0.54 12.73 150 THR A O 1
ATOM 667 O O B THR A 1 91 ? -12.960 -25.618 -19.356 0.46 13.22 150 THR A O 1
ATOM 674 N N . ASN A 1 92 ? -12.855 -23.554 -18.448 1.00 16.51 151 ASN A N 1
ATOM 675 C CA . ASN A 1 92 ? -13.005 -22.887 -19.740 1.00 14.73 151 ASN A CA 1
ATOM 676 C C . ASN A 1 92 ? -11.910 -23.327 -20.695 1.00 11.14 151 ASN A C 1
ATOM 677 O O . ASN A 1 92 ? -12.158 -23.624 -21.869 1.00 15.18 151 ASN A O 1
ATOM 682 N N . CYS A 1 93 ? -10.673 -23.343 -20.206 1.00 10.72 152 CYS A N 1
ATOM 683 C CA . CYS A 1 93 ? -9.552 -23.761 -21.035 1.00 11.54 152 CYS A CA 1
ATOM 684 C C . CYS A 1 93 ? -9.687 -25.222 -21.445 1.00 17.25 152 CYS A C 1
ATOM 685 O O . CYS A 1 93 ? -9.460 -25.572 -22.614 1.00 16.30 152 CYS A O 1
ATOM 688 N N . TYR A 1 94 ? -10.060 -26.091 -20.500 1.00 10.65 153 TYR A N 1
ATOM 689 C CA . TYR A 1 94 ? -10.182 -27.507 -20.834 1.00 14.35 153 TYR A CA 1
ATOM 690 C C . TYR A 1 94 ? -11.369 -27.759 -21.755 1.00 19.23 153 TYR A C 1
ATOM 691 O O . TYR A 1 94 ? -11.318 -28.667 -22.591 1.00 14.72 153 TYR A O 1
ATOM 700 N N . ILE A 1 95 ? -12.436 -26.964 -21.636 1.00 16.27 154 ILE A N 1
ATOM 701 C CA . ILE A 1 95 ? -13.618 -27.207 -22.452 1.00 14.91 154 ILE A CA 1
ATOM 702 C C . ILE A 1 95 ? -13.373 -26.762 -23.887 1.00 15.98 154 ILE A C 1
ATOM 703 O O . ILE A 1 95 ? -13.682 -27.491 -24.833 1.00 15.69 154 ILE A O 1
ATOM 708 N N . TYR A 1 96 ? -12.800 -25.566 -24.074 1.00 12.65 155 TYR A N 1
ATOM 709 C CA . TYR A 1 96 ? -12.667 -25.034 -25.420 1.00 13.05 155 TYR A CA 1
ATOM 710 C C . TYR A 1 96 ? -11.580 -25.761 -26.200 1.00 20.75 155 TYR A C 1
ATOM 711 O O . TYR A 1 96 ? -11.774 -26.141 -27.359 1.00 18.01 155 TYR A O 1
ATOM 720 N N . ASN A 1 97 ? -10.424 -25.945 -25.588 1.00 12.17 156 ASN A N 1
ATOM 721 C CA . ASN A 1 97 ? -9.252 -26.447 -26.277 1.00 12.14 156 ASN A CA 1
ATOM 722 C C . ASN A 1 97 ? -9.221 -27.976 -26.272 1.00 13.08 156 ASN A C 1
ATOM 723 O O . ASN A 1 97 ? -10.019 -28.641 -25.604 1.00 17.20 156 ASN A O 1
ATOM 728 N N . LYS A 1 98 ? -8.228 -28.567 -27.088 1.00 14.51 157 LYS A N 1
ATOM 729 C CA . LYS A 1 98 ? -8.148 -30.023 -27.152 1.00 14.28 157 LYS A CA 1
ATOM 730 C C . LYS A 1 98 ? -7.174 -30.573 -26.115 1.00 12.66 157 LYS A C 1
ATOM 731 O O . LYS A 1 98 ? -6.238 -29.882 -25.705 1.00 13.78 157 LYS A O 1
ATOM 737 N N . PRO A 1 99 ? -7.364 -31.834 -25.720 1.00 13.68 158 PRO A N 1
ATOM 738 C CA . PRO A 1 99 ? -6.526 -32.395 -24.643 1.00 13.65 158 PRO A CA 1
ATOM 739 C C . PRO A 1 99 ? -5.033 -32.371 -24.937 1.00 16.58 158 PRO A C 1
ATOM 740 O O . PRO A 1 99 ? -4.235 -32.295 -23.990 1.00 14.56 158 PRO A O 1
ATOM 744 N N . THR A 1 100 ? -4.627 -32.412 -26.213 1.00 15.03 159 THR A N 1
ATOM 745 C CA . THR A 1 100 ? -3.217 -32.398 -26.586 1.00 16.00 159 THR A CA 1
ATOM 746 C C . THR A 1 100 ? -2.669 -30.993 -26.864 1.00 17.03 159 THR A C 1
ATOM 747 O O . THR A 1 100 ? -1.476 -30.868 -27.148 1.00 18.45 159 THR A O 1
ATOM 751 N N . ASP A 1 101 ? -3.493 -29.945 -26.797 1.00 15.47 160 ASP A N 1
ATOM 752 C CA . ASP A 1 101 ? -2.999 -28.582 -27.002 1.00 13.46 160 ASP A CA 1
ATOM 753 C C . ASP A 1 101 ? -2.058 -28.167 -25.873 1.00 16.66 160 ASP A C 1
ATOM 754 O O . ASP A 1 101 ? -2.293 -28.485 -24.703 1.00 14.32 160 ASP A O 1
ATOM 759 N N . ASP A 1 102 ? -0.989 -27.453 -26.237 1.00 16.06 161 ASP A N 1
ATOM 760 C CA . ASP A 1 102 ? -0.076 -26.879 -25.245 1.00 15.86 161 ASP A CA 1
ATOM 761 C C . ASP A 1 102 ? -0.816 -26.111 -24.161 1.00 15.57 161 ASP A C 1
ATOM 762 O O . ASP A 1 102 ? -0.445 -26.181 -22.987 1.00 14.39 161 ASP A O 1
ATOM 767 N N . ILE A 1 103 ? -1.827 -25.323 -24.546 1.00 14.87 162 ILE A N 1
ATOM 768 C CA . ILE A 1 103 ? -2.489 -24.429 -23.597 1.00 9.92 162 ILE A CA 1
ATOM 769 C C . ILE A 1 103 ? -3.081 -25.221 -22.442 1.00 15.72 162 ILE A C 1
ATOM 770 O O . ILE A 1 103 ? -3.117 -24.747 -21.301 1.00 13.75 162 ILE A O 1
ATOM 775 N N . VAL A 1 104 ? -3.509 -26.453 -22.708 1.00 12.51 163 VAL A N 1
ATOM 776 C CA . VAL A 1 104 ? -4.124 -27.289 -21.684 1.00 14.64 163 VAL A CA 1
ATOM 777 C C . VAL A 1 104 ? -3.080 -27.773 -20.685 1.00 12.52 163 VAL A C 1
ATOM 778 O O . VAL A 1 104 ? -3.314 -27.779 -19.470 1.00 15.32 163 VAL A O 1
ATOM 782 N N . LEU A 1 105 ? -1.904 -28.159 -21.163 1.00 12.85 164 LEU A N 1
ATOM 783 C CA . LEU A 1 105 ? -0.846 -28.530 -20.233 1.00 15.78 164 LEU A CA 1
ATOM 784 C C . LEU A 1 105 ? -0.438 -27.343 -19.370 1.00 19.66 164 LEU A C 1
ATOM 785 O O . LEU A 1 105 ? -0.236 -27.482 -18.157 1.00 18.07 164 LEU A O 1
ATOM 790 N N . MET A 1 106 ? -0.324 -26.162 -19.973 1.00 12.63 165 MET A N 1
ATOM 791 C CA . MET A 1 106 ? -0.064 -24.956 -19.188 1.00 10.29 165 MET A CA 1
ATOM 792 C C . MET A 1 106 ? -1.130 -24.745 -18.124 1.00 12.55 165 MET A C 1
ATOM 793 O O . MET A 1 106 ? -0.815 -24.485 -16.958 1.00 10.38 165 MET A O 1
ATOM 798 N N . ALA A 1 107 ? -2.401 -24.847 -18.505 1.00 8.14 166 ALA A N 1
ATOM 799 C CA . ALA A 1 107 ? -3.466 -24.657 -17.532 1.00 8.56 166 ALA A CA 1
ATOM 800 C C . ALA A 1 107 ? -3.403 -25.695 -16.422 1.00 14.42 166 ALA A C 1
ATOM 801 O O . ALA A 1 107 ? -3.613 -25.366 -15.250 1.00 13.48 166 ALA A O 1
ATOM 803 N N . GLN A 1 108 ? -3.110 -26.954 -16.763 1.00 10.89 167 GLN A N 1
ATOM 804 C CA . GLN A 1 108 ? -3.046 -28.003 -15.737 1.00 12.43 167 GLN A CA 1
ATOM 805 C C . GLN A 1 108 ? -1.879 -27.790 -14.782 1.00 13.12 167 GLN A C 1
ATOM 806 O O . GLN A 1 108 ? -1.976 -28.108 -13.581 1.00 13.51 167 GLN A O 1
ATOM 812 N N . THR A 1 109 ? -0.773 -27.255 -15.291 1.00 14.62 168 THR A N 1
ATOM 813 C CA . THR A 1 109 ? 0.366 -26.933 -14.443 1.00 15.97 168 THR A CA 1
ATOM 814 C C . THR A 1 109 ? -0.004 -25.860 -13.436 1.00 19.90 168 THR A C 1
ATOM 815 O O . THR A 1 109 ? 0.254 -26.000 -12.233 1.00 17.34 168 THR A O 1
ATOM 819 N N . LEU A 1 110 ? -0.627 -24.787 -13.914 1.00 14.34 169 LEU A N 1
ATOM 820 C CA . LEU A 1 110 ? -1.121 -23.758 -13.016 1.00 17.49 169 LEU A CA 1
ATOM 821 C C . LEU A 1 110 ? -2.124 -24.327 -12.027 1.00 17.82 169 LEU A C 1
ATOM 822 O O . LEU A 1 110 ? -2.109 -23.957 -10.848 1.00 14.31 169 LEU A O 1
ATOM 827 N N . GLU A 1 111 ? -3.014 -25.214 -12.479 1.00 8.31 170 GLU A N 1
ATOM 828 C CA . GLU A 1 111 ? -3.992 -25.761 -11.543 1.00 12.00 170 GLU A CA 1
ATOM 829 C C . GLU A 1 111 ? -3.319 -26.577 -10.450 1.00 17.57 170 GLU A C 1
ATOM 830 O O . GLU A 1 111 ? -3.770 -26.578 -9.297 1.00 17.96 170 GLU A O 1
ATOM 836 N N . LYS A 1 112 ? -2.240 -27.277 -10.782 1.00 14.26 171 LYS A N 1
ATOM 837 C CA . LYS A 1 112 ? -1.535 -28.037 -9.756 1.00 18.59 171 LYS A CA 1
ATOM 838 C C . LYS A 1 112 ? -0.986 -27.115 -8.677 1.00 20.49 171 LYS A C 1
ATOM 839 O O . LYS A 1 112 ? -1.131 -27.385 -7.476 1.00 19.59 171 LYS A O 1
ATOM 845 N N . ILE A 1 113 ? -0.383 -26.005 -9.086 1.00 13.32 172 ILE A N 1
ATOM 846 C CA . ILE A 1 113 ? 0.159 -25.050 -8.132 1.00 17.02 172 ILE A CA 1
ATOM 847 C C . ILE A 1 113 ? -0.958 -24.388 -7.341 1.00 19.72 172 ILE A C 1
ATOM 848 O O . ILE A 1 113 ? -0.846 -24.203 -6.122 1.00 18.43 172 ILE A O 1
ATOM 853 N N . PHE A 1 114 ? -2.048 -24.023 -8.013 1.00 17.53 173 PHE A N 1
ATOM 854 C CA . PHE A 1 114 ? -3.229 -23.526 -7.313 1.00 13.91 173 PHE A CA 1
ATOM 855 C C . PHE A 1 114 ? -3.625 -24.472 -6.185 1.00 18.45 173 PHE A C 1
ATOM 856 O O . PHE A 1 114 ? -3.782 -24.060 -5.029 1.00 16.25 173 PHE A O 1
ATOM 864 N N . LEU A 1 115 ? -3.771 -25.753 -6.503 1.00 10.19 174 LEU A N 1
ATOM 865 C CA . LEU A 1 115 ? -4.247 -26.699 -5.500 1.00 15.36 174 LEU A CA 1
ATOM 866 C C . LEU A 1 115 ? -3.232 -26.882 -4.384 1.00 16.75 174 LEU A C 1
ATOM 867 O O . LEU A 1 115 ? -3.610 -27.026 -3.215 1.00 14.21 174 LEU A O 1
ATOM 872 N N . GLN A 1 116 ? -1.941 -26.911 -4.722 1.00 17.66 175 GLN A N 1
ATOM 873 C CA . GLN A 1 116 ? -0.921 -27.076 -3.690 1.00 17.02 175 GLN A CA 1
ATOM 874 C C . GLN A 1 116 ? -0.899 -25.886 -2.742 1.00 19.25 175 GLN A C 1
ATOM 875 O O . GLN A 1 116 ? -0.692 -26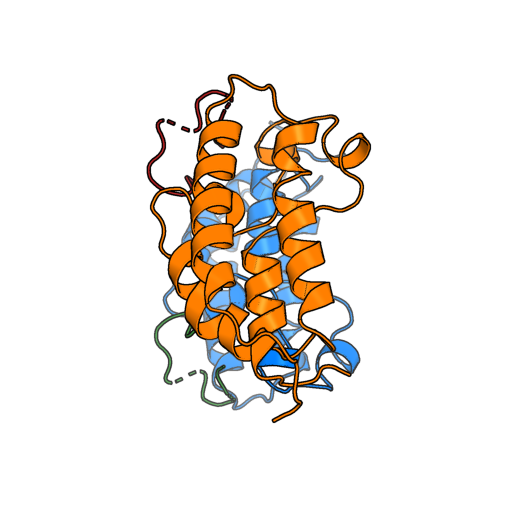.045 -1.535 1.00 18.63 175 GLN A O 1
ATOM 881 N N . LYS A 1 117 ? -1.102 -24.686 -3.274 1.00 16.57 176 LYS A N 1
ATOM 882 C CA . LYS A 1 117 ? -1.149 -23.497 -2.434 1.00 20.44 176 LYS A CA 1
ATOM 883 C C . LYS A 1 117 ? -2.425 -23.456 -1.610 1.00 17.09 176 LYS A C 1
ATOM 884 O O . LYS A 1 117 ? -2.396 -23.110 -0.426 1.00 22.77 176 LYS A O 1
ATOM 890 N N . VAL A 1 118 ? -3.565 -23.768 -2.225 1.00 14.63 177 VAL A N 1
ATOM 891 C CA . VAL A 1 118 ? -4.824 -23.737 -1.492 1.00 20.96 177 VAL A CA 1
ATOM 892 C C . VAL A 1 118 ? -4.808 -24.729 -0.324 1.00 20.83 177 VAL A C 1
ATOM 893 O O . VAL A 1 118 ? -5.492 -24.524 0.683 1.00 21.44 177 VAL A O 1
ATOM 897 N N . ALA A 1 119 ? -4.024 -25.806 -0.428 1.00 14.09 178 ALA A N 1
ATOM 898 C CA . ALA A 1 119 ? -3.986 -26.812 0.631 1.00 21.54 178 ALA A CA 1
ATOM 899 C C . ALA A 1 119 ? -3.520 -26.257 1.969 1.00 26.44 178 ALA A C 1
ATOM 900 O O . ALA A 1 119 ? -3.800 -26.867 3.009 1.00 26.42 178 ALA A O 1
ATOM 902 N N . SER A 1 120 ? -2.811 -25.130 1.989 1.00 25.28 179 SER A N 1
ATOM 903 C CA . SER A 1 120 ? -2.395 -24.532 3.250 1.00 22.74 179 SER A CA 1
ATOM 904 C C . SER A 1 120 ? -3.298 -23.383 3.680 1.00 16.56 179 SER A C 1
ATOM 905 O O . SER A 1 120 ? -2.997 -22.719 4.672 1.00 18.39 179 SER A O 1
ATOM 908 N N . MET A 1 121 ? -4.391 -23.137 2.961 1.00 20.84 180 MET A N 1
ATOM 909 C CA . MET A 1 121 ? -5.310 -22.060 3.308 1.00 21.10 180 MET A CA 1
ATOM 910 C C . MET A 1 121 ? -5.994 -22.343 4.647 1.00 20.37 180 MET A C 1
ATOM 911 O O . MET A 1 121 ? -6.259 -23.500 4.985 1.00 20.81 180 MET A O 1
ATOM 916 N N . PRO A 1 122 ? -6.271 -21.306 5.439 1.00 24.00 181 PRO A N 1
ATOM 917 C CA . PRO A 1 122 ? -7.022 -21.518 6.688 1.00 23.73 181 PRO A CA 1
ATOM 918 C C . PRO A 1 122 ? -8.362 -22.177 6.399 1.00 26.67 181 PRO A C 1
ATOM 919 O O . PRO A 1 122 ? -9.079 -21.778 5.480 1.00 26.21 181 PRO A O 1
ATOM 923 N N . GLN A 1 123 ? -8.693 -23.203 7.189 1.00 27.07 182 GLN A N 1
ATOM 924 C CA . GLN A 1 123 ? -9.884 -24.000 6.917 1.00 30.29 182 GLN A CA 1
ATOM 925 C C . GLN A 1 123 ? -11.169 -23.275 7.292 1.00 30.24 182 GLN A C 1
ATOM 926 O O . GLN A 1 123 ? -12.248 -23.674 6.841 1.00 33.12 182 GLN A O 1
ATOM 932 N N . GLU A 1 124 ? -11.081 -22.216 8.088 1.00 30.95 183 GLU A N 1
ATOM 933 C CA . GLU A 1 124 ? -12.248 -21.470 8.536 1.00 33.07 183 GLU A CA 1
ATOM 934 C C . GLU A 1 124 ? -12.135 -20.025 8.077 1.00 29.38 183 GLU A C 1
ATOM 935 O O . GLU A 1 124 ? -11.085 -19.399 8.245 1.00 35.48 183 GLU A O 1
ATOM 941 N N . GLU A 1 125 ? -13.209 -19.500 7.499 1.00 21.95 184 GLU A N 1
ATOM 942 C CA . GLU A 1 125 ? -13.208 -18.143 6.972 1.00 20.66 184 GLU A CA 1
ATOM 943 C C . GLU A 1 125 ? -13.778 -17.194 8.019 1.00 27.10 184 GLU A C 1
ATOM 944 O O . GLU A 1 125 ? -14.827 -17.470 8.612 1.00 22.52 184 GLU A O 1
ATOM 950 N N . GLN A 1 126 ? -13.071 -16.089 8.250 1.00 20.88 185 GLN A N 1
ATOM 951 C CA . GLN A 1 126 ? -13.514 -15.028 9.143 1.00 24.91 185 GLN A CA 1
ATOM 952 C C . GLN A 1 126 ? -13.164 -13.679 8.536 1.00 25.05 185 GLN A C 1
ATOM 953 O O . GLN A 1 126 ? -12.082 -13.513 7.970 1.00 20.60 185 GLN A O 1
ATOM 959 N N . GLU A 1 127 ? -14.077 -12.717 8.673 1.00 29.15 186 GLU A N 1
ATOM 960 C CA . GLU A 1 127 ? -13.797 -11.346 8.272 1.00 34.13 186 GLU A CA 1
ATOM 961 C C . GLU A 1 127 ? -12.691 -10.751 9.143 1.00 41.61 186 GLU A C 1
ATOM 962 O O . GLU A 1 127 ? -12.473 -11.165 10.285 1.00 41.86 186 GLU A O 1
ATOM 968 N N . LEU A 1 128 ? -11.974 -9.779 8.586 1.00 40.65 187 LEU A N 1
ATOM 969 C CA . LEU A 1 128 ? -10.881 -9.139 9.308 1.00 40.74 187 LEU A CA 1
ATOM 970 C C . LEU A 1 128 ? -11.189 -7.673 9.588 1.00 47.81 187 LEU A C 1
ATOM 971 O O . LEU A 1 128 ? -12.187 -7.136 9.106 1.00 53.36 187 LEU A O 1
ATOM 976 N N . PRO B 1 13 ? -18.569 -4.732 -39.898 1.00 51.64 72 PRO B N 1
ATOM 977 C CA . PRO B 1 13 ? -17.252 -5.347 -40.108 1.00 45.76 72 PRO B CA 1
ATOM 978 C C . PRO B 1 13 ? -16.238 -4.265 -40.441 1.00 39.38 72 PRO B C 1
ATOM 979 O O . PRO B 1 13 ? -16.483 -3.411 -41.293 1.00 38.28 72 PRO B O 1
ATOM 983 N N . GLY B 1 14 ? -15.105 -4.302 -39.762 1.00 33.58 73 GLY B N 1
ATOM 984 C CA . GLY B 1 14 ? -14.104 -3.283 -39.964 1.00 22.89 73 GLY B CA 1
ATOM 985 C C . GLY B 1 14 ? -13.519 -3.308 -41.361 1.00 27.87 73 GLY B C 1
ATOM 986 O O . GLY B 1 14 ? -13.705 -4.243 -42.142 1.00 31.19 73 GLY B O 1
ATOM 987 N N . ARG B 1 15 ? -12.821 -2.227 -41.686 1.00 27.66 74 ARG B N 1
ATOM 988 C CA . ARG B 1 15 ? -12.020 -2.131 -42.895 1.00 26.13 74 ARG B CA 1
ATOM 989 C C . ARG B 1 15 ? -10.579 -1.842 -42.507 1.00 25.10 74 ARG B C 1
ATOM 990 O O . ARG B 1 15 ? -10.308 -1.295 -41.435 1.00 24.09 74 ARG B O 1
ATOM 998 N N . VAL B 1 16 ? -9.661 -2.235 -43.381 1.00 19.92 75 VAL B N 1
ATOM 999 C CA . VAL B 1 16 ? -8.308 -1.699 -43.390 1.00 22.20 75 VAL B CA 1
ATOM 1000 C C . VAL B 1 16 ? -8.290 -0.520 -44.362 1.00 19.47 75 VAL B C 1
ATOM 1001 O O . VAL B 1 16 ? -8.544 -0.696 -45.558 1.00 22.55 75 VAL B O 1
ATOM 1005 N N . THR B 1 17 ? -8.014 0.680 -43.854 1.00 17.29 76 THR B N 1
ATOM 1006 C CA . THR B 1 17 ? -7.858 1.852 -44.705 1.00 20.30 76 THR B CA 1
ATOM 1007 C C . THR B 1 17 ? -6.477 2.458 -44.508 1.00 16.93 76 THR B C 1
ATOM 1008 O O . THR B 1 17 ? -5.789 2.187 -43.515 1.00 20.69 76 THR B O 1
ATOM 1012 N N . ASN B 1 18 ? -6.082 3.307 -45.464 1.00 16.35 77 ASN B N 1
ATOM 1013 C CA . ASN B 1 18 ? -4.789 3.970 -45.339 1.00 15.95 77 ASN B CA 1
ATOM 1014 C C . ASN B 1 18 ? -4.723 4.795 -44.056 1.00 18.22 77 ASN B C 1
ATOM 1015 O O . ASN B 1 18 ? -3.720 4.754 -43.338 1.00 17.88 77 ASN B O 1
ATOM 1020 N N . GLN B 1 19 ? -5.797 5.529 -43.741 1.00 20.27 78 GLN B N 1
ATOM 1021 C CA . GLN B 1 19 ? -5.779 6.409 -42.574 1.00 17.00 78 GLN B CA 1
ATOM 1022 C C . GLN B 1 19 ? -5.795 5.607 -41.276 1.00 13.80 78 GLN B C 1
ATOM 1023 O O . GLN B 1 19 ? -5.141 5.982 -40.297 1.00 13.49 78 GLN B O 1
ATOM 1029 N N . LEU B 1 20 ? -6.542 4.507 -41.243 1.00 15.20 79 LEU B N 1
ATOM 1030 C CA . LEU B 1 20 ? -6.519 3.652 -40.055 1.00 13.91 79 LEU B CA 1
ATOM 1031 C C . LEU B 1 20 ? -5.155 2.994 -39.879 1.00 16.54 79 LEU B C 1
ATOM 1032 O O . LEU B 1 20 ? -4.655 2.890 -38.756 1.00 14.24 79 LEU B O 1
ATOM 1037 N N . GLN B 1 21 ? -4.534 2.539 -40.977 1.00 18.07 80 GLN B N 1
ATOM 1038 C CA . GLN B 1 21 ? -3.192 1.971 -40.883 1.00 14.68 80 GLN B CA 1
ATOM 1039 C C . GLN B 1 21 ? -2.173 3.014 -40.453 1.00 14.29 80 GLN B C 1
ATOM 1040 O O . GLN B 1 21 ? -1.234 2.699 -39.710 1.00 14.37 80 GLN B O 1
ATOM 1046 N N . TYR B 1 22 ? -2.337 4.253 -40.926 1.00 14.09 81 TYR B N 1
ATOM 1047 C CA . TYR B 1 22 ? -1.477 5.343 -40.488 1.00 15.68 81 TYR B CA 1
ATOM 1048 C C . TYR B 1 22 ? -1.678 5.620 -39.001 1.00 20.68 81 TYR B C 1
ATOM 1049 O O . TYR B 1 22 ? -0.706 5.785 -38.258 1.00 13.43 81 TYR B O 1
ATOM 1058 N N . LEU B 1 23 ? -2.937 5.665 -38.558 1.00 12.91 82 LEU B N 1
ATOM 1059 C CA . LEU B 1 23 ? -3.242 5.862 -37.140 1.00 12.44 82 LEU B CA 1
ATOM 1060 C C . LEU B 1 23 ? -2.616 4.768 -36.285 1.00 22.58 82 LEU B C 1
ATOM 1061 O O . LEU B 1 23 ? -2.132 5.026 -35.175 1.00 14.89 82 LEU B O 1
ATOM 1066 N N . HIS B 1 24 ? -2.614 3.535 -36.788 1.00 21.92 83 HIS B N 1
ATOM 1067 C CA . HIS B 1 24 ? -1.997 2.441 -36.052 1.00 17.09 83 HIS B CA 1
ATOM 1068 C C . HIS B 1 24 ? -0.478 2.571 -36.066 1.00 20.44 83 HIS B C 1
ATOM 1069 O O . HIS B 1 24 ? 0.157 2.697 -35.016 1.00 18.78 83 HIS B O 1
ATOM 1076 N N . LYS B 1 25 ? 0.122 2.571 -37.259 1.00 14.16 84 LYS B N 1
ATOM 1077 C CA . LYS B 1 25 ? 1.565 2.402 -37.383 1.00 14.97 84 LYS B CA 1
ATOM 1078 C C . LYS B 1 25 ? 2.347 3.696 -37.188 1.00 15.42 84 LYS B C 1
ATOM 1079 O O . LYS B 1 25 ? 3.561 3.646 -36.970 1.00 16.97 84 LYS B O 1
ATOM 1085 N N . VAL B 1 26 ? 1.704 4.852 -37.258 1.00 17.79 85 VAL B N 1
ATOM 1086 C CA . VAL B 1 26 ? 2.392 6.129 -37.072 1.00 17.05 85 VAL B CA 1
ATOM 1087 C C . VAL B 1 26 ? 1.963 6.796 -35.774 1.00 15.27 85 VAL B C 1
ATOM 1088 O O . VAL B 1 26 ? 2.796 7.096 -34.914 1.00 16.57 85 VAL B O 1
ATOM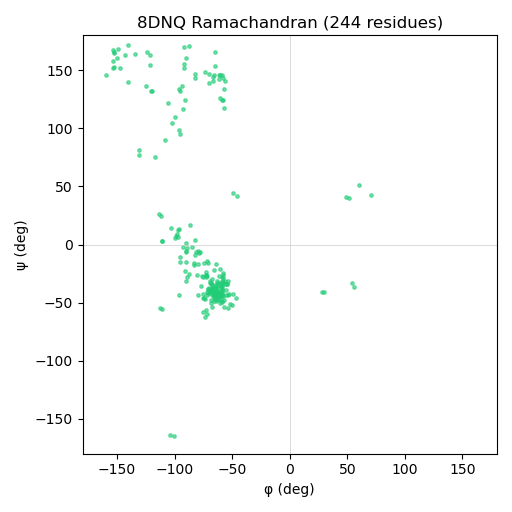 1092 N N . VAL B 1 27 ? 0.661 7.003 -35.590 1.00 14.03 86 VAL B N 1
ATOM 1093 C CA . VAL B 1 27 ? 0.170 7.760 -34.442 1.00 12.92 86 VAL B CA 1
ATOM 1094 C C . VAL B 1 27 ? 0.278 6.928 -33.162 1.00 21.51 86 VAL B C 1
ATOM 1095 O O . VAL B 1 27 ? 1.000 7.298 -32.229 1.00 18.22 86 VAL B O 1
ATOM 1099 N N . MET B 1 28 ? -0.440 5.796 -33.097 1.00 12.43 87 MET B N 1
ATOM 1100 C CA . MET B 1 28 ? -0.420 4.968 -31.889 1.00 12.40 87 MET B CA 1
ATOM 1101 C C . MET B 1 28 ? 1.007 4.576 -31.517 1.00 14.87 87 MET B C 1
ATOM 1102 O O . MET B 1 28 ? 1.381 4.637 -30.341 1.00 22.30 87 MET B O 1
ATOM 1107 N N . LYS B 1 29 ? 1.817 4.189 -32.510 1.00 16.31 88 LYS B N 1
ATOM 1108 C CA . LYS B 1 29 ? 3.208 3.812 -32.253 1.00 18.77 88 LYS B CA 1
ATOM 1109 C C . LYS B 1 29 ? 3.954 4.889 -31.478 1.00 23.34 88 LYS B C 1
ATOM 1110 O O . LYS B 1 29 ? 4.696 4.583 -30.540 1.00 24.57 88 LYS B O 1
ATOM 1116 N N . ALA B 1 30 ? 3.757 6.161 -31.842 1.00 19.30 89 ALA B N 1
ATOM 1117 C CA . ALA B 1 30 ? 4.380 7.253 -31.100 1.00 23.59 89 ALA B CA 1
ATOM 1118 C C . ALA B 1 30 ? 3.791 7.386 -29.699 1.00 25.40 89 ALA B C 1
ATOM 1119 O O . ALA B 1 30 ? 4.533 7.501 -28.715 1.00 20.58 89 ALA B O 1
ATOM 1121 N N . LEU B 1 31 ? 2.452 7.375 -29.588 1.00 17.71 90 LEU B N 1
ATOM 1122 C CA . LEU B 1 31 ? 1.802 7.668 -28.311 1.00 19.28 90 LEU B CA 1
ATOM 1123 C C . LEU B 1 31 ? 2.002 6.545 -27.308 1.00 17.27 90 LEU B C 1
ATOM 1124 O O . LEU B 1 31 ? 2.189 6.799 -26.112 1.00 16.63 90 LEU B O 1
ATOM 1129 N N . TRP B 1 32 ? 1.953 5.299 -27.777 1.00 14.11 91 TRP B N 1
ATOM 1130 C CA . TRP B 1 32 ? 2.028 4.153 -26.878 1.00 13.76 91 TRP B CA 1
ATOM 1131 C C . TRP B 1 32 ? 3.347 4.135 -26.116 1.00 25.13 91 TRP B C 1
ATOM 1132 O O . TRP B 1 32 ? 3.398 3.740 -24.944 1.00 20.96 91 TRP B O 1
ATOM 1143 N N . LYS B 1 33 ? 4.422 4.570 -26.758 1.00 15.52 92 LYS B N 1
ATOM 1144 C CA . LYS B 1 33 ? 5.744 4.497 -26.164 1.00 16.82 92 LYS B CA 1
ATOM 1145 C C . LYS B 1 33 ? 6.082 5.727 -25.345 1.00 19.09 92 LYS B C 1
ATOM 1146 O O . LYS B 1 33 ? 7.152 5.765 -24.729 1.00 24.68 92 LYS B O 1
ATOM 1152 N N . HIS B 1 34 ? 5.200 6.724 -25.314 1.00 17.32 93 HIS B N 1
ATOM 1153 C CA . HIS B 1 34 ? 5.555 8.006 -24.719 1.00 16.88 93 HIS B CA 1
ATOM 1154 C C . HIS B 1 34 ? 5.600 7.907 -23.199 1.00 17.17 93 HIS B C 1
ATOM 1155 O O . HIS B 1 34 ? 4.861 7.134 -22.578 1.00 17.23 93 HIS B O 1
ATOM 1162 N N . GLN B 1 35 ? 6.490 8.713 -22.604 1.00 18.40 94 GLN B N 1
ATOM 1163 C CA . GLN B 1 35 ? 6.718 8.669 -21.158 1.00 19.89 94 GLN B CA 1
ATOM 1164 C C . GLN B 1 35 ? 5.442 8.926 -20.363 1.00 20.96 94 GLN B C 1
ATOM 1165 O O . GLN B 1 35 ? 5.313 8.447 -19.229 1.00 21.04 94 GLN B O 1
ATOM 1171 N N . PHE B 1 36 ? 4.485 9.655 -20.936 1.00 17.49 95 PHE B N 1
ATOM 1172 C CA . PHE B 1 36 ? 3.235 9.974 -20.254 1.00 16.13 95 PHE B CA 1
ATOM 1173 C C . PHE B 1 36 ? 2.088 9.043 -20.643 1.00 17.36 95 PHE B C 1
ATOM 1174 O O . PHE B 1 36 ? 0.935 9.327 -20.294 1.00 17.12 95 PHE B O 1
ATOM 1182 N N . ALA B 1 37 ? 2.368 7.962 -21.387 1.00 19.22 96 ALA B N 1
ATOM 1183 C CA . ALA B 1 37 ? 1.301 7.088 -21.865 1.00 15.48 96 ALA B CA 1
ATOM 1184 C C . ALA B 1 37 ? 0.706 6.237 -20.752 1.00 14.04 96 ALA B C 1
ATOM 1185 O O . ALA B 1 37 ? -0.478 5.885 -20.811 1.00 13.33 96 ALA B O 1
ATOM 1187 N N . TRP B 1 38 ? 1.483 5.931 -19.718 1.00 14.49 97 TRP B N 1
ATOM 1188 C CA . TRP B 1 38 ? 1.092 4.857 -18.805 1.00 17.01 97 TRP B CA 1
ATOM 1189 C C . TRP B 1 38 ? -0.274 5.020 -18.126 1.00 14.14 97 TRP B C 1
ATOM 1190 O O . TRP B 1 38 ? -0.897 3.981 -17.849 1.00 14.80 97 TRP B O 1
ATOM 1201 N N . PRO B 1 39 ? -0.789 6.219 -17.810 1.00 16.96 98 PRO B N 1
ATOM 1202 C CA . PRO B 1 39 ? -2.140 6.270 -17.225 1.00 17.85 98 PRO B CA 1
ATOM 1203 C C . PRO B 1 39 ? -3.221 5.930 -18.221 1.00 15.93 98 PRO B C 1
ATOM 1204 O O . PRO B 1 39 ? -4.359 5.641 -17.820 1.00 17.47 98 PRO B O 1
ATOM 1208 N N . PHE B 1 40 ? -2.904 5.951 -19.510 1.00 15.84 99 PHE B N 1
ATOM 1209 C CA . PHE B 1 40 ? -3.914 5.837 -20.543 1.00 12.30 99 PHE B CA 1
ATOM 1210 C C . PHE B 1 40 ? -3.838 4.524 -21.308 1.00 24.67 99 PHE B C 1
ATOM 1211 O O . PHE B 1 40 ? -4.616 4.324 -22.246 1.00 23.15 99 PHE B O 1
ATOM 1219 N N . ARG B 1 41 ? -2.929 3.623 -20.936 1.00 12.78 100 ARG B N 1
ATOM 1220 C CA . ARG B 1 41 ? -2.784 2.371 -21.666 1.00 13.06 100 ARG B CA 1
ATOM 1221 C C . ARG B 1 41 ? -3.847 1.336 -21.312 1.00 17.79 100 ARG B C 1
ATOM 1222 O O . ARG B 1 41 ? -3.906 0.285 -21.968 1.00 19.95 100 ARG B O 1
ATOM 1230 N N . GLN B 1 42 ? -4.676 1.605 -20.311 1.00 17.33 101 GLN B N 1
ATOM 1231 C CA . GLN B 1 42 ? -5.691 0.679 -19.829 1.00 16.33 101 GLN B CA 1
ATOM 1232 C C . GLN B 1 42 ? -6.845 1.504 -19.283 1.00 14.14 101 GLN B C 1
ATOM 1233 O O . GLN B 1 42 ? -6.692 2.714 -19.054 1.00 20.68 101 GLN B O 1
ATOM 1239 N N . PRO B 1 43 ? -8.030 0.911 -19.146 1.00 15.68 102 PRO B N 1
ATOM 1240 C CA . PRO B 1 43 ? -9.172 1.667 -18.627 1.00 15.01 102 PRO B CA 1
ATOM 1241 C C . PRO B 1 43 ? -8.916 2.185 -17.220 1.00 15.11 102 PRO B C 1
ATOM 1242 O O . PRO B 1 43 ? -8.211 1.562 -16.421 1.00 15.71 102 PRO B O 1
ATOM 1246 N N . VAL B 1 44 ? -9.462 3.371 -16.944 1.00 18.94 103 VAL B N 1
ATOM 1247 C CA . VAL B 1 44 ? -9.456 3.901 -15.587 1.00 16.30 103 VAL B CA 1
ATOM 1248 C C . VAL B 1 44 ? -10.180 2.919 -14.685 1.00 19.06 103 VAL B C 1
ATOM 1249 O O . VAL B 1 44 ? -11.350 2.581 -14.923 1.00 17.06 103 VAL B O 1
ATOM 1253 N N . ASP B 1 45 ? -9.492 2.475 -13.634 1.00 20.50 104 ASP B N 1
ATOM 1254 C CA . ASP B 1 45 ? -10.069 1.642 -12.585 1.00 19.95 104 ASP B CA 1
ATOM 1255 C C . ASP B 1 45 ? -10.466 2.578 -11.450 1.00 18.55 104 ASP B C 1
ATOM 1256 O O . ASP B 1 45 ? -9.631 2.947 -10.623 1.00 18.08 104 ASP B O 1
ATOM 1261 N N . ALA B 1 46 ? -11.754 2.937 -11.402 1.00 23.50 105 ALA B N 1
ATOM 1262 C CA . ALA B 1 46 ? -12.220 3.968 -10.482 1.00 24.11 105 ALA B CA 1
ATOM 1263 C C . ALA B 1 46 ? -12.311 3.457 -9.055 1.00 18.86 105 ALA B C 1
ATOM 1264 O O . ALA B 1 46 ? -12.209 4.250 -8.112 1.00 23.27 105 ALA B O 1
ATOM 1266 N N . VAL B 1 47 ? -12.513 2.153 -8.871 1.00 19.87 106 VAL B N 1
ATOM 1267 C CA . VAL B 1 47 ? -12.535 1.605 -7.515 1.00 21.65 106 VAL B CA 1
ATOM 1268 C C . VAL B 1 47 ? -11.142 1.681 -6.900 1.00 21.36 106 VAL B C 1
ATOM 1269 O O . VAL B 1 47 ? -10.949 2.206 -5.790 1.00 22.34 106 VAL B O 1
ATOM 1273 N N . LYS B 1 48 ? -10.146 1.189 -7.635 1.00 20.56 107 LYS B N 1
ATOM 1274 C CA . LYS B 1 48 ? -8.782 1.145 -7.131 1.00 23.83 107 LYS B CA 1
ATOM 1275 C C . LYS B 1 48 ? -8.236 2.543 -6.902 1.00 20.17 107 LYS B C 1
ATOM 1276 O O . LYS B 1 48 ? -7.525 2.787 -5.922 1.00 21.14 107 LYS B O 1
ATOM 1282 N N . LEU B 1 49 ? -8.547 3.474 -7.801 1.00 19.05 108 LEU B N 1
ATOM 1283 C CA . LEU B 1 49 ? -8.095 4.847 -7.625 1.00 22.12 108 LEU B CA 1
ATOM 1284 C C . LEU B 1 49 ? -8.968 5.648 -6.664 1.00 27.82 108 LEU B C 1
ATOM 1285 O O . LEU B 1 49 ? -8.623 6.794 -6.343 1.00 28.00 108 LEU B O 1
ATOM 1290 N N . GLY B 1 50 ? -10.079 5.084 -6.198 1.00 22.92 109 GLY B N 1
ATOM 1291 C CA . GLY B 1 50 ? -10.984 5.810 -5.328 1.00 25.43 109 GLY B CA 1
ATOM 1292 C C . GLY B 1 50 ? -11.558 7.070 -5.951 1.00 29.03 109 GLY B C 1
ATOM 1293 O O . GLY B 1 50 ? -11.507 8.151 -5.349 1.00 25.79 109 GLY B O 1
ATOM 1294 N N . LEU B 1 51 ? -12.109 6.945 -7.162 1.00 23.98 110 LEU B N 1
ATOM 1295 C CA . LEU B 1 51 ? -12.804 8.036 -7.846 1.00 26.00 110 LEU B CA 1
ATOM 1296 C C . LEU B 1 51 ? -14.294 7.715 -7.830 1.00 31.89 110 LEU B C 1
ATOM 1297 O O . LEU B 1 51 ? -14.809 7.081 -8.763 1.00 28.66 110 LEU B O 1
ATOM 1302 N N . PRO B 1 52 ? -15.035 8.150 -6.808 1.00 52.42 111 PRO B N 1
ATOM 1303 C CA . PRO B 1 52 ? -16.350 7.539 -6.558 1.00 57.17 111 PRO B CA 1
ATOM 1304 C C . PRO B 1 52 ? -17.410 7.935 -7.569 1.00 53.10 111 PRO B C 1
ATOM 1305 O O . PRO B 1 52 ? -18.360 7.170 -7.782 1.00 46.66 111 PRO B O 1
ATOM 1309 N N . ASP B 1 53 ? -17.284 9.103 -8.193 1.00 26.64 112 ASP B N 1
ATOM 1310 C CA . ASP B 1 53 ? -18.277 9.569 -9.148 1.00 28.56 112 ASP B CA 1
ATOM 1311 C C . ASP B 1 53 ? -17.821 9.410 -10.589 1.00 27.03 112 ASP B C 1
ATOM 1312 O O . ASP B 1 53 ? -18.445 9.985 -11.483 1.00 23.83 112 ASP B O 1
ATOM 1317 N N . TYR B 1 54 ? -16.759 8.635 -10.835 1.00 21.08 113 TYR B N 1
ATOM 1318 C CA . TYR B 1 54 ? -16.150 8.609 -12.165 1.00 19.66 113 TYR B CA 1
ATOM 1319 C C . TYR B 1 54 ? -17.145 8.178 -13.232 1.00 19.83 113 TYR B C 1
ATOM 1320 O O . TYR B 1 54 ? -17.273 8.825 -14.280 1.00 14.95 113 TYR B O 1
ATOM 1329 N N . HIS B 1 55 ? -17.846 7.075 -12.996 1.00 18.95 114 HIS B N 1
ATOM 1330 C CA . HIS B 1 55 ? -18.698 6.519 -14.034 1.00 18.52 114 HIS B CA 1
ATOM 1331 C C . HIS B 1 55 ? -20.070 7.167 -14.078 1.00 23.23 114 HIS B C 1
ATOM 1332 O O . HIS B 1 55 ? -20.876 6.802 -14.934 1.00 22.95 114 HIS B O 1
ATOM 1339 N N . LYS B 1 56 ? -20.358 8.108 -13.179 1.00 25.14 115 LYS B N 1
ATOM 1340 C CA . LYS B 1 56 ? -21.537 8.943 -13.347 1.00 24.18 115 LYS B CA 1
ATOM 1341 C C . LYS B 1 56 ? -21.219 10.202 -14.138 1.00 29.12 115 LYS B C 1
ATOM 1342 O O . LYS B 1 56 ? -22.070 10.685 -14.893 1.00 35.18 115 LYS B O 1
ATOM 1348 N N . ILE B 1 57 ? -19.994 10.712 -14.014 1.00 19.63 116 ILE B N 1
ATOM 1349 C CA . ILE B 1 57 ? -19.561 11.845 -14.821 1.00 20.83 116 ILE B CA 1
ATOM 1350 C C . ILE B 1 57 ? -19.154 11.394 -16.220 1.00 20.98 116 ILE B C 1
ATOM 1351 O O . ILE B 1 57 ? -19.490 12.045 -17.217 1.00 22.24 116 ILE B O 1
ATOM 1356 N N . ILE B 1 58 ? -18.419 10.288 -16.319 1.00 14.96 117 ILE B N 1
ATOM 1357 C CA . ILE B 1 58 ? -17.864 9.805 -17.580 1.00 14.86 117 ILE B CA 1
ATOM 1358 C C . ILE B 1 58 ? -18.729 8.649 -18.064 1.00 24.35 117 ILE B C 1
ATOM 1359 O O . ILE B 1 58 ? -18.654 7.535 -17.536 1.00 25.32 117 ILE B O 1
ATOM 1364 N N . LYS B 1 59 ? -19.554 8.897 -19.075 1.00 23.35 118 LYS B N 1
ATOM 1365 C CA . LYS B 1 59 ? -20.462 7.859 -19.530 1.00 27.31 118 LYS B CA 1
ATOM 1366 C C . LYS B 1 59 ? -19.863 6.978 -20.616 1.00 23.68 118 LYS B C 1
ATOM 1367 O O . LYS B 1 59 ? -20.396 5.896 -20.887 1.00 19.71 118 LYS B O 1
ATOM 1373 N N . GLN B 1 60 ? -18.761 7.396 -21.235 1.00 14.76 119 GLN B N 1
ATOM 1374 C CA . GLN B 1 60 ? -18.136 6.636 -22.313 1.00 17.41 119 GLN B CA 1
ATOM 1375 C C . GLN B 1 60 ? -16.651 6.522 -22.017 1.00 16.77 119 GLN B C 1
ATOM 1376 O O . GLN B 1 60 ? -15.832 7.226 -22.617 1.00 17.99 119 GLN B O 1
ATOM 1382 N N . PRO B 1 61 ? -16.267 5.634 -21.097 1.00 19.19 120 PRO B N 1
ATOM 1383 C CA . PRO B 1 61 ? -14.841 5.438 -20.807 1.00 20.38 120 PRO B CA 1
ATOM 1384 C C . PRO B 1 61 ? -14.078 5.032 -22.064 1.00 23.84 120 PRO B C 1
ATOM 1385 O O . PRO B 1 61 ? -14.584 4.289 -22.905 1.00 16.58 120 PRO B O 1
ATOM 1389 N N . MET B 1 62 ? -12.850 5.527 -22.192 1.00 18.23 121 MET B N 1
ATOM 1390 C CA . MET B 1 62 ? -12.016 5.130 -23.319 1.00 16.62 121 MET B CA 1
ATOM 1391 C C . MET B 1 62 ? -10.555 5.238 -22.916 1.00 21.23 121 MET B C 1
ATOM 1392 O O . MET B 1 62 ? -10.189 6.034 -22.048 1.00 22.61 121 MET B O 1
ATOM 1397 N N . ASP B 1 63 ? -9.723 4.420 -23.553 1.00 16.08 122 ASP B N 1
ATOM 1398 C CA . ASP B 1 63 ? -8.305 4.384 -23.242 1.00 13.73 122 ASP B CA 1
ATOM 1399 C C . ASP B 1 63 ? -7.551 3.916 -24.478 1.00 12.66 122 ASP B C 1
ATOM 1400 O O . ASP B 1 63 ? -8.140 3.395 -25.429 1.00 12.90 122 ASP B O 1
ATOM 1405 N N . MET B 1 64 ? -6.222 4.082 -24.446 1.00 10.72 123 MET B N 1
ATOM 1406 C CA . MET B 1 64 ? -5.404 3.755 -25.612 1.00 18.14 123 MET B CA 1
ATOM 1407 C C . MET B 1 64 ? -5.203 2.257 -25.803 1.00 19.74 123 MET B C 1
ATOM 1408 O O . MET B 1 64 ? -4.985 1.810 -26.938 1.00 19.00 123 MET B O 1
ATOM 1413 N N . GLY B 1 65 ? -5.243 1.473 -24.724 1.00 22.71 124 GLY B N 1
ATOM 1414 C CA . GLY B 1 65 ? -5.227 0.029 -24.884 1.00 20.57 124 GLY B CA 1
ATOM 1415 C C . GLY B 1 65 ? -6.436 -0.463 -25.655 1.00 17.61 124 GLY B C 1
ATOM 1416 O O . GLY B 1 65 ? -6.329 -1.357 -26.504 1.00 13.88 124 GLY B O 1
ATOM 1417 N N . THR B 1 66 ? -7.603 0.115 -25.375 1.00 13.49 125 THR B N 1
ATOM 1418 C CA . THR B 1 66 ? -8.796 -0.256 -26.123 1.00 17.62 125 THR B CA 1
ATOM 1419 C C . THR B 1 66 ? -8.674 0.170 -27.581 1.00 19.92 125 THR B C 1
ATOM 1420 O O . THR B 1 66 ? -8.944 -0.631 -28.478 1.00 14.67 125 THR B O 1
ATOM 1424 N N . ILE B 1 67 ? -8.233 1.413 -27.837 1.00 11.49 126 ILE B N 1
ATOM 1425 C CA . ILE B 1 67 ? -8.053 1.874 -29.219 1.00 14.38 126 ILE B CA 1
ATOM 1426 C C . ILE B 1 67 ? -7.023 1.015 -29.944 1.00 13.45 126 ILE B C 1
ATOM 1427 O O . ILE B 1 67 ? -7.227 0.607 -31.099 1.00 15.50 126 ILE B O 1
ATOM 1432 N N . LYS B 1 68 ? -5.895 0.732 -29.283 1.00 17.45 127 LYS B N 1
ATOM 1433 C CA . LYS B 1 68 ? -4.852 -0.075 -29.914 1.00 15.82 127 LYS B CA 1
ATOM 1434 C C . LYS B 1 68 ? -5.387 -1.449 -30.307 1.00 18.75 127 LYS B C 1
ATOM 1435 O O . LYS B 1 68 ? -5.222 -1.887 -31.453 1.00 15.27 127 LYS B O 1
ATOM 1441 N N . ARG B 1 69 ? -6.071 -2.130 -29.381 1.00 18.13 128 ARG B N 1
ATOM 1442 C CA . ARG B 1 69 ? -6.691 -3.410 -29.725 1.00 14.70 128 ARG B CA 1
ATOM 1443 C C . ARG B 1 69 ? -7.693 -3.260 -30.864 1.00 15.22 128 ARG B C 1
ATOM 1444 O O . ARG B 1 69 ? -7.808 -4.148 -31.719 1.00 20.60 128 ARG B O 1
ATOM 1452 N N . ARG B 1 70 ? -8.440 -2.155 -30.893 1.00 16.01 129 ARG B N 1
ATOM 1453 C CA . ARG B 1 70 ? -9.393 -1.970 -31.989 1.00 14.57 129 ARG B CA 1
ATOM 1454 C C . ARG B 1 70 ? -8.676 -1.786 -33.323 1.00 15.63 129 ARG B C 1
ATOM 1455 O O . ARG B 1 70 ? -9.135 -2.297 -34.351 1.00 17.90 129 ARG B O 1
ATOM 1463 N N . LEU B 1 71 ? -7.545 -1.078 -33.328 1.00 15.57 130 LEU B N 1
ATOM 1464 C CA . LEU B 1 71 ? -6.758 -0.960 -34.555 1.00 18.31 130 LEU B CA 1
ATOM 1465 C C . LEU B 1 71 ? -6.181 -2.311 -34.970 1.00 16.58 130 LEU B C 1
ATOM 1466 O O . LEU B 1 71 ? -6.296 -2.713 -36.130 1.00 17.86 130 LEU B O 1
ATOM 1471 N N . GLU B 1 72 ? -5.564 -3.027 -34.030 1.00 15.51 131 GLU B N 1
ATOM 1472 C CA . GLU B 1 72 ? -4.964 -4.321 -34.350 1.00 15.07 131 GLU B CA 1
ATOM 1473 C C . GLU B 1 72 ? -5.993 -5.290 -34.907 1.00 22.74 131 GLU B C 1
ATOM 1474 O O . GLU B 1 72 ? -5.684 -6.086 -35.802 1.00 22.56 131 GLU B O 1
ATOM 1480 N N . ASN B 1 73 ? -7.223 -5.234 -34.400 1.00 17.41 132 ASN B N 1
ATOM 1481 C CA . ASN B 1 73 ? -8.235 -6.229 -34.727 1.00 19.32 132 ASN B CA 1
ATOM 1482 C C . ASN B 1 73 ? -9.172 -5.786 -35.849 1.00 19.84 132 ASN B C 1
ATOM 1483 O O . ASN B 1 73 ? -10.203 -6.430 -36.070 1.00 20.10 132 ASN B O 1
ATOM 1488 N N . ASN B 1 74 ? -8.839 -4.707 -36.562 1.00 20.64 133 ASN B N 1
ATOM 1489 C CA . ASN B 1 74 ? -9.689 -4.168 -37.630 1.00 16.65 133 ASN B CA 1
ATOM 1490 C C . ASN B 1 74 ? -11.135 -4.011 -37.170 1.00 16.53 133 ASN B C 1
ATOM 1491 O O . ASN B 1 74 ? -12.080 -4.307 -37.902 1.00 22.90 133 ASN B O 1
ATOM 1496 N N . TYR B 1 75 ? -11.308 -3.543 -35.932 1.00 17.99 134 TYR B N 1
ATOM 1497 C CA . TYR B 1 75 ? -12.644 -3.252 -35.421 1.00 16.16 134 TYR B CA 1
ATOM 1498 C C . TYR B 1 75 ? -13.280 -2.064 -36.131 1.00 21.06 134 TYR B C 1
ATOM 1499 O O . TYR B 1 75 ? -14.506 -2.027 -36.300 1.00 15.79 134 TYR B O 1
ATOM 1508 N N . TYR B 1 76 ? -12.478 -1.082 -36.534 1.00 20.48 135 TYR B N 1
ATOM 1509 C CA . TYR B 1 76 ? -13.012 0.167 -37.063 1.00 18.33 135 TYR B CA 1
ATOM 1510 C C . TYR B 1 76 ? -13.374 0.036 -38.537 1.00 16.90 135 TYR B C 1
ATOM 1511 O O . TYR B 1 76 ? -12.674 -0.618 -39.309 1.00 18.92 135 TYR B O 1
ATOM 1520 N N . TRP B 1 77 ? -14.459 0.691 -38.927 1.00 16.29 136 TRP B N 1
ATOM 1521 C CA . TRP B 1 77 ? -14.780 0.805 -40.340 1.00 18.79 136 TRP B CA 1
ATOM 1522 C C . TRP B 1 77 ? -14.150 2.036 -40.991 1.00 16.36 136 TRP B C 1
ATOM 1523 O O . TRP B 1 77 ? -13.865 2.014 -42.197 1.00 17.02 136 TRP B O 1
ATOM 1534 N N . ALA B 1 78 ? -13.913 3.106 -40.226 1.00 18.70 137 ALA B N 1
ATOM 1535 C CA . ALA B 1 78 ? -13.343 4.327 -40.790 1.00 18.29 137 ALA B CA 1
ATOM 1536 C C . ALA B 1 78 ? -12.460 5.025 -39.766 1.00 23.10 137 ALA B C 1
ATOM 1537 O O . ALA B 1 78 ? -12.703 4.944 -38.558 1.00 17.56 137 ALA B O 1
ATOM 1539 N N . ALA B 1 79 ? -11.457 5.758 -40.272 1.00 18.09 138 ALA B N 1
ATOM 1540 C CA . ALA B 1 79 ? -10.537 6.481 -39.401 1.00 18.66 138 ALA B CA 1
ATOM 1541 C C . ALA B 1 79 ? -11.268 7.409 -38.443 1.00 21.15 138 ALA B C 1
ATOM 1542 O O . ALA B 1 79 ? -10.818 7.598 -37.312 1.00 18.38 138 ALA B O 1
ATOM 1544 N N . SER B 1 80 ? -12.394 7.990 -38.874 1.00 13.87 139 SER B N 1
ATOM 1545 C CA . SER B 1 80 ? -13.123 8.938 -38.036 1.00 17.49 139 SER B CA 1
ATOM 1546 C C . SER B 1 80 ? -13.550 8.308 -36.713 1.00 13.49 139 SER B C 1
ATOM 1547 O O . SER B 1 80 ? -13.610 9.000 -35.690 1.00 18.99 139 SER B O 1
ATOM 1550 N N . GLU B 1 81 ? -13.862 7.008 -36.719 1.00 13.55 140 GLU B N 1
ATOM 1551 C CA . GLU B 1 81 ? -14.267 6.332 -35.491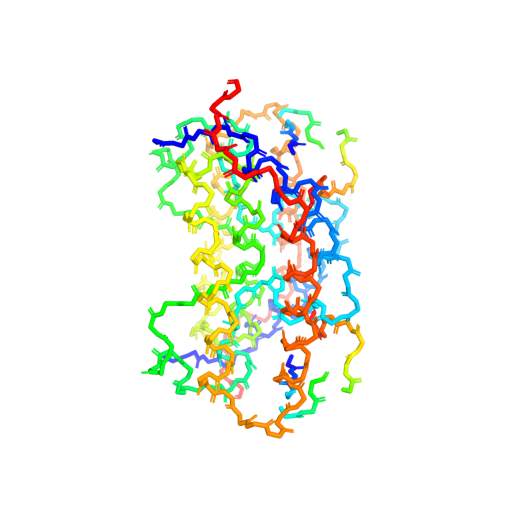 1.00 13.34 140 GLU B CA 1
ATOM 1552 C C . GLU B 1 81 ? -13.108 6.263 -34.512 1.00 25.55 140 GLU B C 1
ATOM 1553 O O . GLU B 1 81 ? -13.291 6.442 -33.302 1.00 23.01 140 GLU B O 1
ATOM 1559 N N . CYS B 1 82 ? -11.906 6.016 -35.022 1.00 12.33 141 CYS B N 1
ATOM 1560 C CA . CYS B 1 82 ? -10.735 5.960 -34.162 1.00 12.64 141 CYS B CA 1
ATOM 1561 C C . CYS B 1 82 ? -10.386 7.343 -33.624 1.00 15.25 141 CYS B C 1
ATOM 1562 O O . CYS B 1 82 ? -10.031 7.491 -32.439 1.00 13.00 141 CYS B O 1
ATOM 1565 N N . MET B 1 83 ? -10.507 8.369 -34.474 1.00 12.64 142 MET B N 1
ATOM 1566 C CA . MET B 1 83 ? -10.341 9.744 -34.006 1.00 14.39 142 MET B CA 1
ATOM 1567 C C . MET B 1 83 ? -11.345 10.079 -32.909 1.00 16.56 142 MET B C 1
ATOM 1568 O O . MET B 1 83 ? -11.014 10.769 -31.928 1.00 14.46 142 MET B O 1
ATOM 1573 N N . GLN B 1 84 ? -12.581 9.606 -33.059 1.00 16.04 143 GLN B N 1
ATOM 1574 C CA . GLN B 1 84 ? -13.594 9.875 -32.051 1.00 15.23 143 GLN B CA 1
ATOM 1575 C C . GLN B 1 84 ? -13.219 9.246 -30.709 1.00 18.44 143 GLN B C 1
ATOM 1576 O O . GLN B 1 84 ? -13.391 9.872 -29.656 1.00 16.18 143 GLN B O 1
ATOM 1582 N N . ASP B 1 85 ? -12.662 8.028 -30.732 1.00 18.56 144 ASP B N 1
ATOM 1583 C CA . ASP B 1 85 ? -12.222 7.380 -29.494 1.00 16.49 144 ASP B CA 1
ATOM 1584 C C . ASP B 1 85 ? -11.040 8.105 -28.859 1.00 16.28 144 ASP B C 1
ATOM 1585 O O . ASP B 1 85 ? -10.976 8.221 -27.630 1.00 16.92 144 ASP B O 1
ATOM 1590 N N . PHE B 1 86 ? -10.077 8.565 -29.672 1.00 12.13 145 PHE B N 1
ATOM 1591 C CA . PHE B 1 86 ? -9.000 9.394 -29.134 1.00 19.71 145 PHE B CA 1
ATOM 1592 C C . PHE B 1 86 ? -9.559 10.649 -28.475 1.00 15.51 145 PHE B C 1
ATOM 1593 O O . PHE B 1 86 ? -9.127 11.035 -27.385 1.00 15.90 145 PHE B O 1
ATOM 1601 N N . ASN B 1 87 ? -10.513 11.306 -29.126 1.00 16.31 146 ASN B N 1
ATOM 1602 C CA . ASN B 1 87 ? -11.081 12.529 -28.558 1.00 19.61 146 ASN B CA 1
ATOM 1603 C C . ASN B 1 87 ? -11.892 12.242 -27.292 1.00 23.82 146 ASN B C 1
ATOM 1604 O O . ASN B 1 87 ? -11.858 13.027 -26.331 1.00 19.86 146 ASN B O 1
ATOM 1609 N N . THR B 1 88 ? -12.620 11.119 -27.267 1.00 18.33 147 THR B N 1
ATOM 1610 C CA . THR B 1 88 ? -13.331 10.726 -26.058 1.00 16.89 147 THR B CA 1
ATOM 1611 C C . THR B 1 88 ? -12.367 10.517 -24.899 1.00 18.54 147 THR B C 1
ATOM 1612 O O . THR B 1 88 ? -12.630 10.956 -23.770 1.00 15.11 147 THR B O 1
ATOM 1616 N N . MET B 1 89 ? -11.227 9.881 -25.164 1.00 13.55 148 MET B N 1
ATOM 1617 C CA . MET B 1 89 ? -10.269 9.611 -24.095 1.00 18.92 148 MET B CA 1
ATOM 1618 C C . MET B 1 89 ? -9.726 10.905 -23.515 1.00 15.89 148 MET B C 1
ATOM 1619 O O . MET B 1 89 ? -9.643 11.061 -22.289 1.00 12.06 148 MET B O 1
ATOM 1624 N N . PHE B 1 90 ? -9.316 11.833 -24.397 1.00 12.46 149 PHE B N 1
ATOM 1625 C CA . PHE B 1 90 ? -8.738 13.108 -23.972 1.00 12.92 149 PHE B CA 1
ATOM 1626 C C . PHE B 1 90 ? -9.760 13.968 -23.245 1.00 19.25 149 PHE B C 1
ATOM 1627 O O . PHE B 1 90 ? -9.472 14.521 -22.173 1.00 15.96 149 PHE B O 1
ATOM 1635 N N A THR B 1 91 ? -10.961 14.090 -23.819 0.40 16.83 150 THR B N 1
ATOM 1636 N N B THR B 1 91 ? -10.963 14.105 -23.804 0.60 17.06 150 THR B N 1
ATOM 1637 C CA A THR B 1 91 ? -12.007 14.909 -23.215 0.40 15.85 150 THR B CA 1
ATOM 1638 C CA B THR B 1 91 ? -11.951 14.956 -23.147 0.60 15.53 150 THR B CA 1
ATOM 1639 C C A THR B 1 91 ? -12.472 14.329 -21.883 0.40 17.41 150 THR B C 1
ATOM 1640 C C B THR B 1 91 ? -12.477 14.332 -21.858 0.60 18.25 150 THR B C 1
ATOM 1641 O O A THR B 1 91 ? -12.764 15.079 -20.944 0.40 13.84 150 THR B O 1
ATOM 1642 O O B THR B 1 91 ? -12.824 15.063 -20.925 0.60 12.68 150 THR B O 1
ATOM 1649 N N . ASN B 1 92 ? -12.555 12.997 -21.786 1.00 15.49 151 ASN B N 1
ATOM 1650 C CA . ASN B 1 92 ? -12.906 12.356 -20.525 1.00 15.98 151 ASN B CA 1
ATOM 1651 C C . ASN B 1 92 ? -11.973 12.823 -19.427 1.00 14.02 151 ASN B C 1
ATOM 1652 O O . ASN B 1 92 ? -12.402 13.139 -18.313 1.00 15.98 151 ASN B O 1
ATOM 1657 N N . CYS B 1 93 ? -10.673 12.847 -19.727 1.00 12.62 152 CYS B N 1
ATOM 1658 C CA . CYS B 1 93 ? -9.685 13.223 -18.723 1.00 12.18 152 CYS B CA 1
ATOM 1659 C C . CYS B 1 93 ? -9.877 14.670 -18.286 1.00 19.28 152 CYS B C 1
ATOM 1660 O O . CYS B 1 93 ? -9.859 14.971 -17.084 1.00 13.08 152 CYS B O 1
ATOM 1663 N N . TYR B 1 94 ? -10.062 15.586 -19.259 1.00 11.74 153 TYR B N 1
ATOM 1664 C CA . TYR B 1 94 ? -10.269 17.000 -18.942 1.00 15.27 153 TYR B CA 1
ATOM 1665 C C . TYR B 1 94 ? -11.604 17.239 -18.243 1.00 15.90 153 TYR B C 1
ATOM 1666 O O . TYR B 1 94 ? -11.738 18.200 -17.473 1.00 15.29 153 TYR B O 1
ATOM 1675 N N . ILE B 1 95 ? -12.615 16.417 -18.519 1.00 13.62 154 ILE B N 1
ATOM 1676 C CA . ILE B 1 95 ? -13.914 16.647 -17.893 1.00 14.36 154 ILE B CA 1
ATOM 1677 C C . ILE B 1 95 ? -13.880 16.218 -16.432 1.00 20.08 154 ILE B C 1
ATOM 1678 O O . ILE B 1 95 ? -14.321 16.955 -15.541 1.00 14.15 154 ILE B O 1
ATOM 1683 N N . TYR B 1 96 ? -13.319 15.040 -16.156 1.00 12.04 155 TYR B N 1
ATOM 1684 C CA . TYR B 1 96 ? -13.365 14.532 -14.796 1.00 15.47 155 TYR B CA 1
ATOM 1685 C C . TYR B 1 96 ? -12.378 15.247 -13.885 1.00 22.61 155 TYR B C 1
ATOM 1686 O 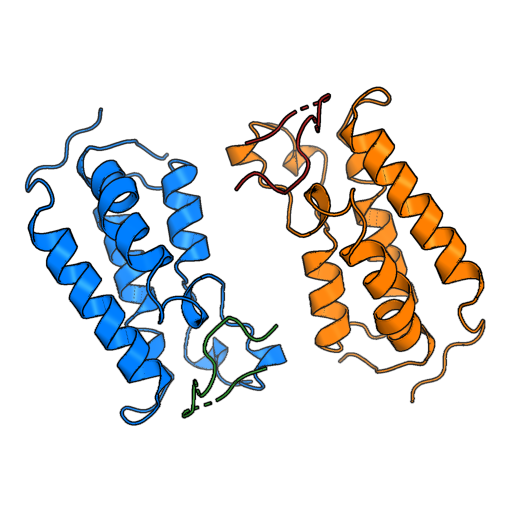O . TYR B 1 96 ? -12.707 15.564 -12.735 1.00 20.51 155 TYR B O 1
ATOM 1695 N N . ASN B 1 97 ? -11.169 15.496 -14.369 1.00 13.75 156 ASN B N 1
ATOM 1696 C CA . ASN B 1 97 ? -10.083 15.954 -13.522 1.00 13.16 156 ASN B CA 1
ATOM 1697 C C . ASN B 1 97 ? -10.027 17.479 -13.489 1.00 16.63 156 ASN B C 1
ATOM 1698 O O . ASN B 1 97 ? -10.708 18.171 -14.247 1.00 25.12 156 ASN B O 1
ATOM 1703 N N . LYS B 1 98 ? -9.182 18.017 -12.561 1.00 18.36 157 LYS B N 1
ATOM 1704 C CA . LYS B 1 98 ? -9.113 19.464 -12.433 1.00 15.15 157 LYS B CA 1
ATOM 1705 C C . LYS B 1 98 ? -8.016 20.043 -13.327 1.00 12.73 157 LYS B C 1
ATOM 1706 O O . LYS B 1 98 ? -7.008 19.378 -13.592 1.00 13.50 157 LYS B O 1
ATOM 1712 N N . PRO B 1 99 ? -8.163 21.296 -13.776 1.00 14.70 158 PRO B N 1
ATOM 1713 C CA . PRO B 1 99 ? -7.184 21.846 -14.735 1.00 17.90 158 PRO B CA 1
ATOM 1714 C C . PRO B 1 99 ? -5.741 21.792 -14.250 1.00 17.77 158 PRO B C 1
ATOM 1715 O O . PRO B 1 99 ? -4.831 21.651 -15.078 1.00 17.44 158 PRO B O 1
ATOM 1719 N N . THR B 1 100 ? -5.494 21.890 -12.937 1.00 13.05 159 THR B N 1
ATOM 1720 C CA . THR B 1 100 ? -4.128 21.878 -12.423 1.00 14.17 159 THR B CA 1
ATOM 1721 C C . THR B 1 100 ? -3.617 20.476 -12.082 1.00 15.56 159 THR B C 1
ATOM 1722 O O . THR B 1 100 ? -2.489 20.361 -11.585 1.00 18.55 159 THR B O 1
ATOM 1726 N N . ASP B 1 101 ? -4.405 19.417 -12.302 1.00 15.52 160 ASP B N 1
ATOM 1727 C CA . ASP B 1 101 ? -3.935 18.059 -12.014 1.00 19.37 160 ASP B CA 1
ATOM 1728 C C . ASP B 1 101 ? -2.860 17.651 -13.012 1.00 14.03 160 ASP B C 1
ATOM 1729 O O . ASP B 1 101 ? -2.969 17.939 -14.209 1.00 16.10 160 ASP B O 1
ATOM 1734 N N . ASP B 1 102 ? -1.816 16.980 -12.514 1.00 12.56 161 ASP B N 1
ATOM 1735 C CA . ASP B 1 102 ? -0.794 16.397 -13.387 1.00 12.86 161 ASP B CA 1
ATOM 1736 C C . ASP B 1 102 ? -1.416 15.632 -14.559 1.00 16.34 161 ASP B C 1
ATOM 1737 O O . ASP B 1 102 ? -0.993 15.787 -15.706 1.00 14.46 161 ASP B O 1
ATOM 1742 N N . ILE B 1 103 ? -2.424 14.798 -14.283 1.00 11.20 162 ILE B N 1
ATOM 1743 C CA . ILE B 1 103 ? -3.001 13.930 -15.311 1.00 11.34 162 ILE B CA 1
ATOM 1744 C C . ILE B 1 103 ? -3.444 14.739 -16.520 1.00 13.33 162 ILE B C 1
ATOM 1745 O O . ILE B 1 103 ? -3.315 14.284 -17.660 1.00 9.17 162 ILE B O 1
ATOM 1750 N N . VAL B 1 104 ? -3.918 15.968 -16.299 1.00 15.87 163 VAL B N 1
ATOM 1751 C CA . VAL B 1 104 ? -4.389 16.814 -17.398 1.00 15.63 163 VAL B CA 1
ATOM 1752 C C . VAL B 1 104 ? -3.215 17.296 -18.243 1.00 14.76 163 VAL B C 1
ATOM 1753 O O . VAL B 1 104 ? -3.286 17.328 -19.480 1.00 11.69 163 VAL B O 1
ATOM 1757 N N . LEU B 1 105 ? -2.120 17.674 -17.593 1.00 13.71 164 LEU B N 1
ATOM 1758 C CA . LEU B 1 105 ? -0.915 18.042 -18.318 1.00 14.27 164 LEU B CA 1
ATOM 1759 C C . LEU B 1 105 ? -0.405 16.879 -19.156 1.00 14.91 164 LEU B C 1
ATOM 1760 O O . LEU B 1 105 ? -0.038 17.059 -20.319 1.00 20.40 164 LEU B O 1
ATOM 1765 N N . MET B 1 106 ? -0.376 15.674 -18.586 1.00 15.06 165 MET B N 1
ATOM 1766 C CA . MET B 1 106 ? 0.034 14.503 -19.360 1.00 8.61 165 MET B CA 1
ATOM 1767 C C . MET B 1 106 ? -0.905 14.247 -20.536 1.00 7.99 165 MET B C 1
ATOM 1768 O O . MET B 1 106 ? -0.454 13.940 -21.649 1.00 11.29 165 MET B O 1
ATOM 1773 N N . ALA B 1 107 ? -2.212 14.387 -20.329 1.00 10.75 166 ALA B N 1
ATOM 1774 C CA . ALA B 1 107 ? -3.133 14.166 -21.434 1.00 10.39 166 ALA B CA 1
ATOM 1775 C C . ALA B 1 107 ? -2.943 15.211 -22.519 1.00 16.26 166 ALA B C 1
ATOM 1776 O O . ALA B 1 107 ? -2.970 14.882 -23.713 1.00 13.84 166 ALA B O 1
ATOM 1778 N N . GLN B 1 108 ? -2.730 16.475 -22.128 1.00 10.90 167 GLN B N 1
ATOM 1779 C CA . GLN B 1 108 ? -2.531 17.530 -23.124 1.00 15.30 167 GLN B CA 1
ATOM 1780 C C . GLN B 1 108 ? -1.231 17.336 -23.877 1.00 11.79 167 GLN B C 1
ATOM 1781 O O . GLN B 1 108 ? -1.145 17.636 -25.080 1.00 15.94 167 GLN B O 1
ATOM 1787 N N . THR B 1 109 ? -0.213 16.829 -23.186 1.00 15.89 168 THR B N 1
ATOM 1788 C CA . THR B 1 109 ? 1.042 16.507 -23.847 1.00 17.38 168 THR B CA 1
ATOM 1789 C C . THR B 1 109 ? 0.835 15.429 -24.892 1.00 15.40 168 THR B C 1
ATOM 1790 O O . THR B 1 109 ? 1.356 15.534 -26.001 1.00 13.85 168 THR B O 1
ATOM 1794 N N . LEU B 1 110 ? 0.072 14.391 -24.558 1.00 14.43 169 LEU B N 1
ATOM 1795 C CA . LEU B 1 110 ? -0.222 13.342 -25.526 1.00 13.26 169 LEU B CA 1
ATOM 1796 C C . LEU B 1 110 ? -1.059 13.863 -26.677 1.00 14.04 169 LEU B C 1
ATOM 1797 O O . LEU B 1 110 ? -0.840 13.478 -27.836 1.00 13.68 169 LEU B O 1
ATOM 1802 N N . GLU B 1 111 ? -2.045 14.717 -26.383 1.00 10.19 170 GLU B N 1
ATOM 1803 C CA . GLU B 1 111 ? -2.866 15.260 -27.463 1.00 15.88 170 GLU B CA 1
ATOM 1804 C C . GLU B 1 111 ? -2.043 16.105 -28.415 1.00 19.18 170 GLU B C 1
ATOM 1805 O O . GLU B 1 111 ? -2.311 16.125 -29.624 1.00 14.05 170 GLU B O 1
ATOM 1811 N N . LYS B 1 112 ? -1.024 16.789 -27.908 1.00 17.29 171 LYS B N 1
ATOM 1812 C CA . LYS B 1 112 ? -0.181 17.566 -28.798 1.00 13.71 171 LYS B CA 1
ATOM 1813 C C . LYS B 1 112 ? 0.534 16.663 -29.788 1.00 12.34 171 LYS B C 1
ATOM 1814 O O . LYS B 1 112 ? 0.579 16.959 -30.988 1.00 17.28 171 LYS B O 1
ATOM 1820 N N . ILE B 1 113 ? 1.066 15.540 -29.310 1.00 21.11 172 ILE B N 1
ATOM 1821 C CA . ILE B 1 113 ? 1.751 14.592 -30.181 1.00 19.82 172 ILE B CA 1
ATOM 1822 C C . ILE B 1 113 ? 0.763 13.921 -31.120 1.00 21.87 172 ILE B C 1
ATOM 1823 O O . ILE B 1 113 ? 1.058 13.700 -32.299 1.00 21.16 172 ILE B O 1
ATOM 1828 N N . PHE B 1 114 ? -0.415 13.572 -30.612 1.00 9.88 173 PHE B N 1
ATOM 1829 C CA . PHE B 1 114 ? -1.480 13.079 -31.474 1.00 9.26 173 PHE B CA 1
ATOM 1830 C C . PHE B 1 114 ? -1.733 14.027 -32.652 1.00 18.47 173 PHE B C 1
ATOM 1831 O O . PHE B 1 114 ? -1.743 13.607 -33.816 1.00 18.59 173 PHE B O 1
ATOM 1839 N N . LEU B 1 115 ? -1.924 15.316 -32.369 1.00 12.02 174 LEU B N 1
ATOM 1840 C CA . LEU B 1 115 ? -2.283 16.256 -33.433 1.00 14.30 174 LEU B CA 1
ATOM 1841 C C . LEU B 1 115 ? -1.129 16.477 -34.393 1.00 21.62 174 LEU B C 1
ATOM 1842 O O . LEU B 1 115 ? -1.336 16.587 -35.608 1.00 20.20 174 LEU B O 1
ATOM 1847 N N . GLN B 1 116 ? 0.089 16.570 -33.866 1.00 16.25 175 GLN B N 1
ATOM 1848 C CA . GLN B 1 116 ? 1.259 16.689 -34.725 1.00 14.68 175 GLN B CA 1
ATOM 1849 C C . GLN B 1 116 ? 1.388 15.493 -35.661 1.00 20.59 175 GLN B C 1
ATOM 1850 O O . GLN B 1 116 ? 1.685 15.653 -36.847 1.00 18.82 175 GLN B O 1
ATOM 1856 N N . LYS B 1 117 ? 1.181 14.286 -35.142 1.00 19.16 176 LYS B N 1
ATOM 1857 C CA . LYS B 1 117 ? 1.296 13.096 -35.976 1.00 20.41 176 LYS B CA 1
ATOM 1858 C C . LYS B 1 117 ? 0.190 13.043 -37.018 1.00 16.92 176 LYS B C 1
ATOM 1859 O O . LYS B 1 117 ? 0.437 12.689 -38.174 1.00 23.14 176 LYS B O 1
ATOM 1865 N N . VAL B 1 118 ? -1.043 13.355 -36.623 1.00 12.30 177 VAL B N 1
ATOM 1866 C CA . VAL B 1 118 ? -2.161 13.270 -37.553 1.00 17.32 177 VAL B CA 1
ATOM 1867 C C . VAL B 1 118 ? -2.033 14.290 -38.683 1.00 21.73 177 VAL B C 1
ATOM 1868 O O . VAL B 1 118 ? -2.592 14.082 -39.766 1.00 21.75 177 VAL B O 1
ATOM 1872 N N . ALA B 1 119 ? -1.263 15.364 -38.478 1.00 20.85 178 ALA B N 1
ATOM 1873 C CA . ALA B 1 119 ? -1.104 16.389 -39.508 1.00 22.28 178 ALA B CA 1
ATOM 1874 C C . ALA B 1 119 ? -0.562 15.824 -40.813 1.00 27.56 178 ALA B C 1
ATOM 1875 O O . ALA B 1 119 ? -0.853 16.365 -41.884 1.00 27.78 178 ALA B O 1
ATOM 1877 N N . SER B 1 120 ? 0.227 14.751 -40.757 1.00 22.89 179 SER B N 1
ATOM 1878 C CA . SER B 1 120 ? 0.763 14.142 -41.966 1.00 21.51 179 SER B CA 1
ATOM 1879 C C . SER B 1 120 ? -0.051 12.956 -42.457 1.00 18.42 179 SER B C 1
ATOM 1880 O O . SER B 1 120 ? 0.359 12.298 -43.416 1.00 22.62 179 SER B O 1
ATOM 1883 N N . MET B 1 121 ? -1.198 12.684 -41.847 1.00 17.41 180 MET B N 1
ATOM 1884 C CA . MET B 1 121 ? -2.071 11.622 -42.326 1.00 18.20 180 MET B CA 1
ATOM 1885 C C . MET B 1 121 ? -2.526 11.921 -43.753 1.00 21.60 180 MET B C 1
ATOM 1886 O O . MET B 1 121 ? -2.793 13.080 -44.078 1.00 18.09 180 MET B O 1
ATOM 1891 N N . PRO B 1 122 ? -2.639 10.914 -44.626 1.00 26.19 181 PRO B N 1
ATOM 1892 C CA . PRO B 1 122 ? -3.230 11.172 -45.949 1.00 28.03 181 PRO B CA 1
ATOM 1893 C C . PRO B 1 122 ? -4.622 11.771 -45.782 1.00 28.61 181 PRO B C 1
ATOM 1894 O O . PRO B 1 122 ? -5.373 11.388 -44.882 1.00 25.01 181 PRO B O 1
ATOM 1898 N N . GLN B 1 123 ? -4.956 12.743 -46.638 1.00 28.59 182 GLN B N 1
ATOM 1899 C CA . GLN B 1 123 ? -6.196 13.494 -46.450 1.00 24.25 182 GLN B CA 1
ATOM 1900 C C . GLN B 1 123 ? -7.429 12.755 -46.947 1.00 24.91 182 GLN B C 1
ATOM 1901 O O . GLN B 1 123 ? -8.548 13.138 -46.591 1.00 31.70 182 GLN B O 1
ATOM 1907 N N . GLU B 1 124 ? -7.260 11.728 -47.766 1.00 22.52 183 GLU B N 1
ATOM 1908 C CA . GLU B 1 124 ? -8.377 10.994 -48.346 1.00 27.37 183 GLU B CA 1
ATOM 1909 C C . GLU B 1 124 ? -8.278 9.545 -47.903 1.00 22.08 183 GLU B C 1
ATOM 1910 O O . GLU B 1 124 ? -7.201 8.943 -47.978 1.00 31.51 183 GLU B O 1
ATOM 1916 N N . GLU B 1 125 ? -9.393 8.995 -47.437 1.00 17.91 184 GLU B N 1
ATOM 1917 C CA . GLU B 1 125 ? -9.418 7.632 -46.934 1.00 20.63 184 GLU B CA 1
ATOM 1918 C C . GLU B 1 125 ? -9.760 6.663 -48.064 1.00 24.27 184 GLU B C 1
ATOM 1919 O O . GLU B 1 125 ? -10.798 6.806 -48.722 1.00 22.49 184 GLU B O 1
ATOM 1925 N N . GLN B 1 126 ? -8.890 5.678 -48.279 1.00 19.94 185 GLN B N 1
ATOM 1926 C CA . GLN B 1 126 ? -9.101 4.626 -49.265 1.00 28.85 185 GLN B CA 1
ATOM 1927 C C . GLN B 1 126 ? -8.989 3.283 -48.562 1.00 25.81 185 GLN B C 1
ATOM 1928 O O . GLN B 1 126 ? -8.070 3.074 -47.765 1.00 18.72 185 GLN B O 1
ATOM 1934 N N . GLU B 1 127 ? -9.893 2.359 -48.869 1.00 22.61 186 GLU B N 1
ATOM 1935 C CA . GLU B 1 127 ? -9.691 0.993 -48.409 1.00 23.50 186 GLU B CA 1
ATOM 1936 C C . GLU B 1 127 ? -8.478 0.402 -49.119 1.00 29.26 186 GLU B C 1
ATOM 1937 O O . GLU B 1 127 ? -8.215 0.707 -50.282 1.00 25.44 186 GLU B O 1
ATOM 1943 N N . LEU B 1 128 ? -7.721 -0.428 -48.412 1.00 29.57 187 LEU B N 1
ATOM 1944 C CA . LEU B 1 128 ? -6.573 -1.084 -49.032 1.00 35.79 187 LEU B CA 1
ATOM 1945 C C . LEU B 1 128 ? -6.939 -2.492 -49.487 1.00 44.84 187 LEU B C 1
ATOM 1946 O O . LEU B 1 128 ? -7.601 -3.235 -48.760 1.00 54.74 187 LEU B O 1
ATOM 1954 N N . TRP C 2 2 ? -0.863 -12.303 -31.505 1.00 22.18 1 TRP C N 1
ATOM 1955 C CA . TRP C 2 2 ? -1.376 -13.608 -31.922 1.00 18.73 1 TRP C CA 1
ATOM 1956 C C . TRP C 2 2 ? -0.512 -14.743 -31.378 1.00 19.32 1 TRP C C 1
ATOM 1957 O O . TRP C 2 2 ? 0.706 -14.630 -31.296 1.00 22.31 1 TRP C O 1
ATOM 1968 N N . TYR C 2 3 ? -1.157 -15.843 -31.002 1.00 19.90 2 TYR C N 1
ATOM 1969 C CA . TYR C 2 3 ? -0.452 -17.069 -30.673 1.00 17.70 2 TYR C CA 1
ATOM 1970 C C . TYR C 2 3 ? -1.394 -18.224 -30.958 1.00 20.43 2 TYR C C 1
ATOM 1971 O O . TYR C 2 3 ? -2.599 -18.037 -31.169 1.00 19.64 2 TYR C O 1
ATOM 1980 N N . SER C 2 4 ? -0.813 -19.418 -30.992 1.00 16.43 3 SER C N 1
ATOM 1981 C CA . SER C 2 4 ? -1.536 -20.662 -31.220 1.00 15.58 3 SER C CA 1
ATOM 1982 C C . SER C 2 4 ? -1.775 -21.381 -29.900 1.00 17.17 3 SER C C 1
ATOM 1983 O O . SER C 2 4 ? -0.845 -21.617 -29.155 1.00 17.71 3 SER C O 1
ATOM 1998 N N . LYS C 2 6 ? -2.650 -24.454 -29.586 1.00 13.77 5 LYS C N 1
ATOM 1999 C CA . LYS C 2 6 ? -2.074 -25.786 -29.730 1.00 13.90 5 LYS C CA 1
ATOM 2000 C C . LYS C 2 6 ? -0.582 -25.763 -29.434 1.00 15.10 5 LYS C C 1
ATOM 2001 O O . LYS C 2 6 ? -0.058 -26.653 -28.760 1.00 11.28 5 LYS C O 1
ATOM 2007 N N . TYR C 2 7 ? 0.096 -24.716 -29.912 1.00 13.16 6 TYR C N 1
ATOM 2008 C CA . TYR C 2 7 ? 1.543 -24.587 -29.782 1.00 14.55 6 TYR C CA 1
ATOM 2009 C C . TYR C 2 7 ? 1.949 -23.448 -28.839 1.00 15.51 6 TYR C C 1
ATOM 2010 O O . TYR C 2 7 ? 3.066 -22.934 -28.937 1.00 17.25 6 TYR C O 1
ATOM 2019 N N . ALA C 2 8 ? 1.071 -23.070 -27.912 1.00 11.15 7 ALA C N 1
ATOM 2020 C CA . ALA C 2 8 ? 1.286 -21.952 -26.995 1.00 12.70 7 ALA C CA 1
ATOM 2021 C C . ALA C 2 8 ? 2.670 -21.928 -26.348 1.00 16.43 7 ALA C C 1
ATOM 2022 O O . ALA C 2 8 ? 3.206 -20.863 -26.094 1.00 16.63 7 ALA C O 1
ATOM 2036 N N . TRP C 2 10 ? 5.442 -22.483 -27.534 1.00 16.39 9 TRP C N 1
ATOM 2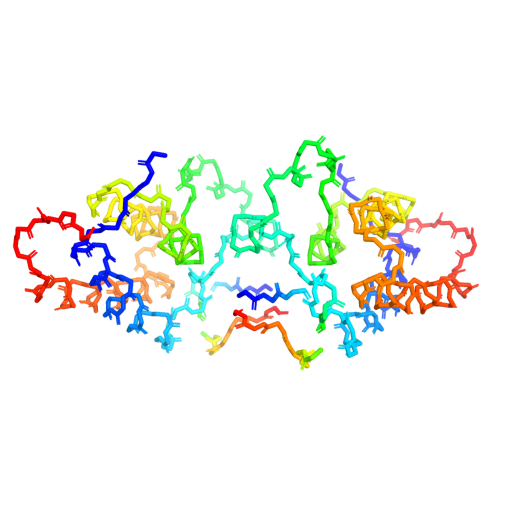037 C CA . TRP C 2 10 ? 6.435 -21.819 -28.392 1.00 17.82 9 TRP C CA 1
ATOM 2038 C C . TRP C 2 10 ? 6.797 -20.443 -27.845 1.00 20.26 9 TRP C C 1
ATOM 2039 O O . TRP C 2 10 ? 7.919 -19.961 -28.019 1.00 20.77 9 TRP C O 1
ATOM 2050 N N . TRP C 2 11 ? 5.820 -19.798 -27.219 1.00 16.42 10 TRP C N 1
ATOM 2051 C CA . TRP C 2 11 ? 5.969 -18.440 -26.720 1.00 18.23 10 TRP C CA 1
ATOM 2052 C C . TRP C 2 11 ? 6.334 -18.475 -25.239 1.00 19.59 10 TRP C C 1
ATOM 2053 O O . TRP C 2 11 ? 5.734 -19.230 -24.464 1.00 21.41 10 TRP C O 1
ATOM 2064 N N . THR C 2 12 ? 7.330 -17.669 -24.861 1.00 25.27 11 THR C N 1
ATOM 2065 C CA . THR C 2 12 ? 7.768 -17.545 -23.474 1.00 35.97 11 THR C CA 1
ATOM 2066 C C . THR C 2 12 ? 7.054 -16.443 -22.717 1.00 35.45 11 THR C C 1
ATOM 2067 O O . THR C 2 12 ? 7.055 -16.454 -21.480 1.00 36.13 11 THR C O 1
ATOM 2071 N N . VAL C 2 13 ? 6.507 -15.459 -23.423 1.00 30.45 12 VAL C N 1
ATOM 2072 C CA . VAL C 2 13 ? 5.827 -14.330 -22.808 1.00 28.57 12 VAL C CA 1
ATOM 2073 C C . VAL C 2 13 ? 4.605 -14.004 -23.651 1.00 27.69 12 VAL C C 1
ATOM 2074 O O . VAL C 2 13 ? 4.408 -14.544 -24.744 1.00 24.20 12 VAL C O 1
ATOM 2078 N N . TYR C 2 14 ? 3.790 -13.103 -23.128 1.00 25.78 13 TYR C N 1
ATOM 2079 C CA . TYR C 2 14 ? 2.657 -12.579 -23.866 1.00 30.13 13 TYR C CA 1
ATOM 2080 C C . TYR C 2 14 ? 3.151 -11.964 -25.170 1.00 30.85 13 TYR C C 1
ATOM 2081 O O . TYR C 2 14 ? 3.927 -10.998 -25.135 1.00 32.20 13 TYR C O 1
ATOM 2090 N N . PRO C 2 15 ? 2.740 -12.483 -26.326 1.00 32.37 14 PRO C N 1
ATOM 2091 C CA . PRO C 2 15 ? 3.382 -12.086 -27.586 1.00 37.32 14 PRO C CA 1
ATOM 2092 C C . PRO C 2 15 ? 2.781 -10.846 -28.210 1.00 39.48 14 PRO C C 1
ATOM 2093 O O . PRO C 2 15 ? 2.981 -10.600 -29.403 1.00 57.34 14 PRO C O 1
ATOM 2097 N N . CYS C 2 16 ? 2.020 -10.080 -27.444 1.00 31.75 15 CYS C N 1
ATOM 2098 C CA . CYS C 2 16 ? 1.408 -8.885 -27.992 1.00 39.53 15 CYS C CA 1
ATOM 2099 C C . CYS C 2 16 ? 2.055 -7.669 -27.347 1.00 51.20 15 CYS C C 1
ATOM 2100 O O . CYS C 2 16 ? 2.056 -6.577 -27.910 1.00 48.37 15 CYS C O 1
ATOM 2107 N N . TRP D 2 2 ? -2.472 1.853 -7.179 1.00 30.00 1 TRP D N 1
ATOM 2108 C CA . TRP D 2 2 ? -2.971 3.186 -6.880 1.00 25.92 1 TRP D CA 1
ATOM 2109 C C . TRP D 2 2 ? -2.005 4.282 -7.311 1.00 24.96 1 TRP D C 1
ATOM 2110 O O . TRP D 2 2 ? -0.790 4.137 -7.216 1.00 28.52 1 TRP D O 1
ATOM 2121 N N . TYR D 2 3 ? -2.567 5.374 -7.815 1.00 20.45 2 TYR D N 1
ATOM 2122 C CA . TYR D 2 3 ? -1.827 6.604 -8.041 1.00 21.72 2 TYR D CA 1
ATOM 2123 C C . TYR D 2 3 ? -2.806 7.749 -7.866 1.00 23.61 2 TYR D C 1
ATOM 2124 O O . TYR D 2 3 ? -4.023 7.543 -7.771 1.00 19.73 2 TYR D O 1
ATOM 2133 N N . SER D 2 4 ? -2.250 8.954 -7.799 1.00 20.37 3 SER D N 1
ATOM 2134 C CA . SER D 2 4 ? -3.013 10.181 -7.637 1.00 16.89 3 SER D CA 1
ATOM 2135 C C . SER D 2 4 ? -3.101 10.949 -8.951 1.00 17.41 3 SER D C 1
ATOM 2136 O O . SER D 2 4 ? -2.091 11.187 -9.591 1.00 15.70 3 SER D O 1
ATOM 2151 N N . LYS D 2 6 ? -3.961 14.081 -9.317 1.00 16.76 5 LYS D N 1
ATOM 2152 C CA . LYS D 2 6 ? -3.358 15.394 -9.103 1.00 15.25 5 LYS D CA 1
ATOM 2153 C C . LYS D 2 6 ? -1.846 15.339 -9.237 1.00 13.33 5 LYS D C 1
ATOM 2154 O O . LYS D 2 6 ? -1.238 16.217 -9.855 1.00 13.66 5 LYS D O 1
ATOM 2160 N N . TYR D 2 7 ? -1.241 14.279 -8.693 1.00 17.96 6 TYR D N 1
ATOM 2161 C CA . TYR D 2 7 ? 0.211 14.148 -8.624 1.00 13.95 6 TYR D CA 1
ATOM 2162 C C . TYR D 2 7 ? 0.748 13.012 -9.497 1.00 21.57 6 TYR D C 1
ATOM 2163 O O . TYR D 2 7 ? 1.827 12.475 -9.226 1.00 15.76 6 TYR D O 1
ATOM 2172 N N . ALA D 2 8 ? 0.026 12.657 -10.553 1.00 13.56 7 ALA D N 1
ATOM 2173 C CA . ALA D 2 8 ? 0.384 11.518 -11.394 1.00 13.97 7 ALA D CA 1
ATOM 2174 C C . ALA D 2 8 ? 1.840 11.500 -11.850 1.00 15.11 7 ALA D C 1
ATOM 2175 O O . ALA D 2 8 ? 2.397 10.431 -12.042 1.00 15.48 7 ALA D O 1
ATOM 2189 N N . TRP D 2 10 ? 4.490 12.043 -10.349 1.00 24.38 9 TRP D N 1
ATOM 2190 C CA . TRP D 2 10 ? 5.354 11.357 -9.371 1.00 23.13 9 TRP D CA 1
ATOM 2191 C C . TRP D 2 10 ? 5.771 9.983 -9.869 1.00 22.46 9 TRP D C 1
ATOM 2192 O O . TRP D 2 10 ? 6.883 9.527 -9.603 1.00 22.90 9 TRP D O 1
ATOM 2203 N N . TRP D 2 11 ? 4.851 9.311 -10.561 1.00 18.41 10 TRP D N 1
ATOM 2204 C CA . TRP D 2 11 ? 5.080 7.955 -11.040 1.00 19.94 10 TRP D CA 1
ATOM 2205 C C . TRP D 2 11 ? 5.613 7.973 -12.468 1.00 19.63 10 TRP D C 1
ATOM 2206 O O . TRP D 2 11 ? 5.130 8.722 -13.322 1.00 18.83 10 TRP D O 1
ATOM 2217 N N . THR D 2 12 ? 6.616 7.137 -12.718 1.00 27.64 11 THR D N 1
ATOM 2218 C CA . THR D 2 12 ? 7.217 7.018 -14.037 1.00 37.83 11 THR D CA 1
ATOM 2219 C C . THR D 2 12 ? 6.632 5.872 -14.851 1.00 33.01 11 THR D C 1
ATOM 2220 O O . THR D 2 12 ? 6.849 5.818 -16.068 1.00 31.69 11 THR D O 1
ATOM 2224 N N . VAL D 2 13 ? 5.907 4.956 -14.207 1.00 31.67 12 VAL D N 1
ATOM 2225 C CA . VAL D 2 13 ? 5.282 3.810 -14.856 1.00 34.12 12 VAL D CA 1
ATOM 2226 C C . VAL D 2 13 ? 3.937 3.578 -14.183 1.00 36.90 12 VAL D C 1
ATOM 2227 O O . VAL D 2 13 ? 3.678 4.068 -13.082 1.00 31.62 12 VAL D O 1
ATOM 2231 N N . TYR D 2 14 ? 3.081 2.812 -14.851 1.00 24.77 13 TYR D N 1
ATOM 2232 C CA . TYR D 2 14 ? 1.843 2.373 -14.221 1.00 31.67 13 TYR D CA 1
ATOM 2233 C C . TYR D 2 14 ? 2.206 1.604 -12.950 1.00 30.74 13 TYR D C 1
ATOM 2234 O O . TYR D 2 14 ? 3.006 0.660 -13.022 1.00 31.54 13 TYR D O 1
ATOM 2243 N N . PRO D 2 15 ? 1.693 1.988 -11.778 1.00 29.19 14 PRO D N 1
ATOM 2244 C CA . PRO D 2 15 ? 2.171 1.381 -10.528 1.00 37.72 14 PRO D CA 1
ATOM 2245 C C . PRO D 2 15 ? 1.539 0.044 -10.187 1.00 43.70 14 PRO D C 1
ATOM 2246 O O . PRO D 2 15 ? 1.838 -0.501 -9.119 1.00 56.23 14 PRO D O 1
ATOM 2250 N N . CYS D 2 16 ? 0.689 -0.502 -11.045 1.00 38.86 15 CYS D N 1
ATOM 2251 C CA . CYS D 2 16 ? 0.038 -1.770 -10.747 1.00 48.70 15 CYS D CA 1
ATOM 2252 C C . CYS D 2 16 ? 0.453 -2.795 -11.783 1.00 61.56 15 CYS D C 1
ATOM 2253 O O . CYS D 2 16 ? 0.108 -2.668 -12.964 1.00 57.17 15 CYS D O 1
#

Radius of gyration: 20.65 Å; Cα contacts (8 Å, |Δi|>4): 344; chains: 4; bounding box: 29×54×59 Å

InterPro domains:
  IPR001487 Bromodomain [PF00439] (86-167)
  IPR001487 Bromodomain [PF00439] (353-440)
  IPR001487 Bromodomain [PR00503] (94-107)
  IPR001487 Bromodomain [PR00503] (110-126)
  IPR001487 Bromodomain [PR00503] (126-144)
  IPR001487 Bromodomain [PR00503] (417-436)
  IPR001487 Bromodomain [PS50014] (91-163)
  IPR001487 Bromodomain [PS50014] (364-436)
  IPR001487 Bromodomain [SM00297] (72-182)
  IPR001487 Bromodomain [SM00297] (346-455)
  IPR018359 Bromodomain, conserved site [PS00633] (96-155)
  IPR018359 Bromodomain, conserved site [PS00633] (369-428)
  IPR027353 NET domain [PF17035] (641-703)
  IPR027353 NET domain [PS51525] (632-714)
  IPR036427 Bromodomain-like superfamily [G3DSA:1.20.920.10] (63-195)
  IPR036427 Bromodomain-like superfamily [G3DSA:1.20.920.10] (335-460)
  IPR036427 Bromodomain-like superfamily [SSF47370] (59-190)
  IPR036427 Bromodomain-like superfamily [SSF47370] (329-459)
  IPR038336 NET domain superfamily [G3DSA:1.20.1270.220] (634-714)
  IPR043508 Brdt, bromodomain, repeat I [cd05497] (74-180)